Protein AF-A0A7D8AMK6-F1 (afdb_monomer_lite)

Structure (mmCIF, N/CA/C/O backbone):
data_AF-A0A7D8AMK6-F1
#
_entry.id   AF-A0A7D8AMK6-F1
#
loop_
_atom_site.group_PDB
_atom_site.id
_atom_site.type_symbol
_atom_site.label_atom_id
_atom_site.label_alt_id
_atom_site.label_comp_id
_atom_site.label_asym_id
_atom_site.label_entity_id
_atom_site.label_seq_id
_atom_site.pdbx_PDB_ins_code
_atom_site.Cartn_x
_atom_site.Cartn_y
_atom_site.Cartn_z
_atom_site.occupancy
_atom_site.B_iso_or_equiv
_atom_site.auth_seq_id
_atom_site.auth_comp_id
_atom_site.auth_asym_id
_atom_site.auth_atom_id
_atom_site.pdbx_PDB_model_num
ATOM 1 N N . MET A 1 1 ? 45.918 22.657 -27.596 1.00 51.50 1 MET A N 1
ATOM 2 C CA . MET A 1 1 ? 45.541 21.380 -26.935 1.00 51.50 1 MET A CA 1
ATOM 3 C C . MET A 1 1 ? 46.678 20.982 -25.99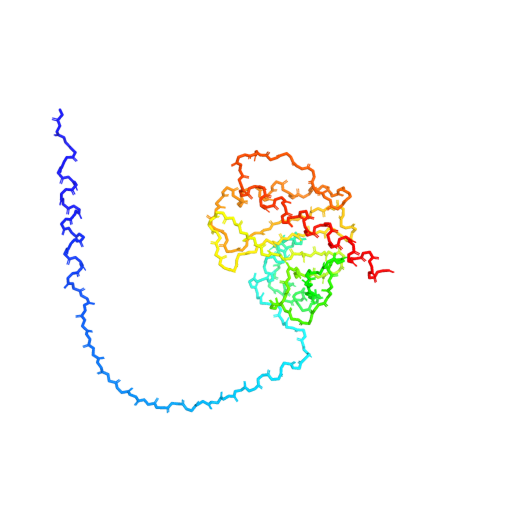9 1.00 51.50 1 MET A C 1
ATOM 5 O O . MET A 1 1 ? 47.789 21.366 -26.312 1.00 51.50 1 MET A O 1
ATOM 9 N N . TYR A 1 2 ? 46.402 20.269 -24.896 1.00 50.19 2 TYR A N 1
ATOM 10 C CA . TYR A 1 2 ? 47.280 19.939 -23.742 1.00 50.19 2 TYR A CA 1
ATOM 11 C C . TYR A 1 2 ? 47.119 20.825 -22.495 1.00 50.19 2 TYR A C 1
ATOM 13 O O . TYR A 1 2 ? 47.996 21.603 -22.142 1.00 50.19 2 TYR A O 1
ATOM 21 N N . ARG A 1 3 ? 46.002 20.660 -21.769 1.00 50.62 3 ARG A N 1
ATOM 22 C CA . ARG A 1 3 ? 45.905 21.106 -20.363 1.00 50.62 3 ARG A CA 1
ATOM 23 C C . ARG A 1 3 ? 45.041 20.216 -19.457 1.00 50.62 3 ARG A C 1
ATOM 25 O O . ARG A 1 3 ? 44.596 20.684 -18.424 1.00 50.62 3 ARG A O 1
ATOM 32 N N . ASN A 1 4 ? 44.828 18.943 -19.817 1.00 54.44 4 ASN A N 1
ATOM 33 C CA . ASN A 1 4 ? 43.954 18.026 -19.057 1.00 54.44 4 ASN A CA 1
ATOM 34 C C . ASN A 1 4 ? 44.604 16.683 -18.651 1.00 54.44 4 ASN A C 1
ATOM 36 O O . ASN A 1 4 ? 43.935 15.853 -18.046 1.00 54.44 4 ASN A O 1
ATOM 40 N N . TYR A 1 5 ? 45.894 16.454 -18.932 1.00 48.75 5 TYR A N 1
ATOM 41 C CA . TYR A 1 5 ? 46.562 15.187 -18.578 1.00 48.75 5 TYR A CA 1
ATOM 42 C C . TYR A 1 5 ? 47.320 15.216 -17.240 1.00 48.75 5 TYR A C 1
ATOM 44 O O . TYR A 1 5 ? 47.618 14.161 -16.691 1.00 48.75 5 TYR A O 1
ATOM 52 N N . PHE A 1 6 ? 47.588 16.397 -16.672 1.00 51.06 6 PHE A N 1
ATOM 53 C CA . PHE A 1 6 ? 48.384 16.509 -15.443 1.00 51.06 6 PHE A CA 1
ATOM 54 C C . PHE A 1 6 ? 47.603 16.085 -14.184 1.00 51.06 6 PHE A C 1
ATOM 56 O O . PHE A 1 6 ? 48.140 15.409 -13.312 1.00 51.06 6 PHE A O 1
ATOM 63 N N . PHE A 1 7 ? 46.301 16.387 -14.126 1.00 50.94 7 PHE A N 1
ATOM 64 C CA . PHE A 1 7 ? 45.459 16.065 -12.966 1.00 50.94 7 PHE A CA 1
ATOM 65 C C . PHE A 1 7 ? 45.044 14.589 -12.878 1.00 50.94 7 PHE A C 1
ATOM 67 O O . PHE A 1 7 ? 44.778 14.100 -11.783 1.00 50.94 7 PHE A O 1
ATOM 74 N N . LYS A 1 8 ? 45.031 13.851 -13.997 1.00 49.69 8 LYS A N 1
ATOM 75 C CA . LYS A 1 8 ? 44.653 12.427 -13.994 1.00 49.69 8 LYS A CA 1
ATOM 76 C C . LYS A 1 8 ? 45.723 11.520 -13.383 1.00 49.69 8 LYS A C 1
ATOM 78 O O . LYS A 1 8 ? 45.376 10.531 -12.748 1.00 49.69 8 LYS A O 1
ATOM 83 N N . ASN A 1 9 ? 47.001 11.875 -13.520 1.00 48.03 9 ASN A N 1
ATOM 84 C CA . ASN A 1 9 ? 48.094 11.039 -13.019 1.00 48.03 9 ASN A CA 1
ATOM 85 C C . ASN A 1 9 ? 48.371 11.248 -11.523 1.00 48.03 9 ASN A C 1
ATOM 87 O O . ASN A 1 9 ? 48.776 10.307 -10.851 1.00 48.03 9 ASN A O 1
ATOM 91 N N . ILE A 1 10 ? 48.096 12.436 -10.971 1.00 56.22 10 ILE A N 1
ATOM 92 C CA . ILE A 1 10 ? 48.304 12.711 -9.537 1.00 56.22 10 ILE A CA 1
ATOM 93 C C . ILE A 1 10 ? 47.252 12.000 -8.671 1.00 56.22 10 ILE A C 1
ATOM 95 O O . ILE A 1 10 ? 47.604 11.448 -7.631 1.00 56.22 10 ILE A O 1
ATOM 99 N N . LEU A 1 11 ? 45.994 11.940 -9.126 1.00 50.44 11 LEU A N 1
ATOM 100 C CA . LEU A 1 11 ? 44.894 11.318 -8.378 1.00 50.44 11 LEU A CA 1
ATOM 101 C C . LEU A 1 11 ? 45.008 9.783 -8.308 1.00 50.44 11 LEU A C 1
ATOM 103 O O . LEU A 1 11 ? 44.667 9.174 -7.297 1.00 50.44 11 LEU A O 1
ATOM 107 N N . LEU A 1 12 ? 45.537 9.151 -9.361 1.00 53.59 12 LEU A N 1
ATOM 108 C CA . LEU A 1 12 ? 45.746 7.698 -9.408 1.00 53.59 12 LEU A CA 1
ATOM 109 C C . LEU A 1 12 ? 46.888 7.234 -8.488 1.00 53.59 12 LEU A C 1
ATOM 111 O O . LEU A 1 12 ? 46.796 6.161 -7.895 1.00 53.59 12 LEU A O 1
ATOM 115 N N . VAL A 1 13 ? 47.926 8.056 -8.303 1.00 55.94 13 VAL A N 1
ATOM 116 C CA . VAL A 1 13 ? 49.056 7.742 -7.409 1.00 55.94 13 VAL A CA 1
ATOM 117 C C . VAL A 1 13 ? 48.664 7.863 -5.929 1.00 55.94 13 VAL A C 1
ATOM 119 O O . VAL A 1 13 ? 49.167 7.106 -5.101 1.00 55.94 13 VAL A O 1
ATOM 122 N N . THR A 1 14 ? 47.720 8.746 -5.577 1.00 56.28 14 THR A N 1
ATOM 123 C CA . THR A 1 14 ? 47.265 8.907 -4.180 1.00 56.28 14 THR A CA 1
ATOM 124 C C . THR A 1 14 ? 46.361 7.762 -3.714 1.00 56.28 14 THR A C 1
ATOM 126 O O . THR A 1 14 ? 46.426 7.371 -2.552 1.00 56.28 14 THR A O 1
ATOM 129 N N . ILE A 1 15 ? 45.567 7.175 -4.617 1.00 55.56 15 ILE A N 1
ATOM 130 C CA . ILE A 1 15 ? 44.689 6.034 -4.301 1.00 55.56 15 ILE A CA 1
ATOM 131 C C . ILE A 1 15 ? 45.500 4.741 -4.110 1.00 55.56 15 ILE A C 1
ATOM 133 O O . ILE A 1 15 ? 45.167 3.929 -3.250 1.00 55.56 15 ILE A O 1
ATOM 137 N N . PHE A 1 16 ? 46.607 4.572 -4.841 1.00 51.72 16 PHE A N 1
ATOM 138 C CA . PHE A 1 16 ? 47.464 3.388 -4.706 1.00 51.72 16 PHE A CA 1
ATOM 139 C C . PHE A 1 16 ? 48.276 3.379 -3.395 1.00 51.72 16 PHE A C 1
ATOM 141 O O . PHE A 1 16 ? 48.567 2.312 -2.861 1.00 51.72 16 PHE A O 1
ATOM 148 N N . LEU A 1 17 ? 48.595 4.554 -2.830 1.00 50.41 17 LEU A N 1
ATOM 149 C CA . LEU A 1 17 ? 49.335 4.660 -1.564 1.00 50.41 17 LEU A CA 1
ATOM 150 C C . LEU A 1 17 ? 48.471 4.375 -0.319 1.00 50.41 17 LEU A C 1
ATOM 152 O O . LEU A 1 17 ? 48.996 3.926 0.697 1.00 50.41 17 LEU A O 1
ATOM 156 N N . LEU A 1 18 ? 47.155 4.602 -0.393 1.00 49.78 18 LEU A N 1
ATOM 157 C CA . LEU A 1 18 ? 46.220 4.369 0.720 1.00 49.78 18 LEU A CA 1
ATOM 158 C C . LEU A 1 18 ? 45.833 2.890 0.899 1.00 49.78 18 LEU A C 1
ATOM 160 O O . LEU A 1 18 ? 45.347 2.518 1.961 1.00 49.78 18 LEU A O 1
ATOM 164 N N . MET A 1 19 ? 46.094 2.033 -0.094 1.00 49.25 19 MET A N 1
ATOM 165 C CA . MET A 1 19 ? 45.821 0.587 -0.022 1.00 49.25 19 MET A CA 1
ATOM 166 C C . MET A 1 19 ? 46.943 -0.231 0.646 1.00 49.25 19 MET A C 1
ATOM 168 O O . MET A 1 19 ? 46.790 -1.437 0.818 1.00 49.25 19 MET A O 1
ATOM 172 N N . LEU A 1 20 ? 48.061 0.395 1.042 1.00 49.34 20 LEU A N 1
ATOM 173 C CA . LEU A 1 20 ? 49.215 -0.289 1.652 1.00 49.34 20 LEU A CA 1
ATOM 174 C C . LEU A 1 20 ? 49.357 -0.075 3.170 1.00 49.34 20 LEU A C 1
ATOM 176 O O . LEU A 1 20 ? 50.266 -0.634 3.779 1.00 49.34 20 LEU A O 1
ATOM 180 N N . LEU A 1 21 ? 48.468 0.693 3.804 1.00 51.41 21 LEU A N 1
ATOM 181 C CA . LEU A 1 21 ? 48.516 0.980 5.242 1.00 51.41 21 LEU A CA 1
ATOM 182 C C . LEU A 1 21 ? 47.178 0.626 5.893 1.00 51.41 21 LEU A C 1
ATOM 184 O O . LEU A 1 21 ? 46.296 1.472 6.012 1.00 51.41 21 LEU A O 1
ATOM 188 N N . GLY A 1 22 ? 47.020 -0.630 6.315 1.00 43.81 22 GLY A N 1
ATOM 189 C CA . GLY A 1 22 ? 45.850 -1.002 7.115 1.00 43.81 22 GLY A CA 1
ATOM 190 C C . GLY A 1 22 ? 45.562 -2.488 7.303 1.00 43.81 22 GLY A C 1
ATOM 191 O O . GLY A 1 22 ? 44.418 -2.833 7.565 1.00 43.81 22 GLY A O 1
ATOM 192 N N . CYS A 1 23 ? 46.546 -3.378 7.167 1.00 41.81 23 CYS A N 1
ATOM 193 C CA . CYS A 1 23 ? 46.448 -4.735 7.703 1.00 41.81 23 CYS A CA 1
ATOM 194 C C . CYS A 1 23 ? 47.426 -4.847 8.870 1.00 41.81 23 CYS A C 1
ATOM 196 O O . CYS A 1 23 ? 48.618 -5.045 8.658 1.00 41.81 23 CYS A O 1
ATOM 198 N N . GLU A 1 24 ? 46.926 -4.724 10.098 1.00 38.62 24 GLU A N 1
ATOM 199 C CA . GLU A 1 24 ? 47.654 -5.178 11.280 1.00 38.62 24 GLU A CA 1
ATOM 200 C C . GLU A 1 24 ? 46.715 -6.034 12.135 1.00 38.62 24 GLU A C 1
ATOM 202 O O . GLU A 1 24 ? 45.774 -5.565 12.772 1.00 38.62 24 GLU A O 1
ATOM 207 N N . SER A 1 25 ? 46.952 -7.341 12.070 1.00 42.62 25 SER A N 1
ATOM 208 C CA . SER A 1 25 ? 46.303 -8.378 12.858 1.00 42.62 25 SER A CA 1
ATOM 209 C C . SER A 1 25 ? 46.801 -8.356 14.303 1.00 42.62 25 SER A C 1
ATOM 211 O O . SER A 1 25 ? 48.014 -8.405 14.519 1.00 42.62 25 SER A O 1
ATOM 213 N N . LYS A 1 26 ? 45.900 -8.448 15.288 1.00 36.09 26 LYS A N 1
ATOM 214 C CA . LYS A 1 26 ? 46.224 -9.015 16.607 1.00 36.09 26 LYS A CA 1
ATOM 215 C C . LYS A 1 26 ? 45.105 -9.926 17.109 1.00 36.09 26 LYS A C 1
ATOM 217 O O . LYS A 1 26 ? 44.020 -9.474 17.453 1.00 36.09 26 LYS A O 1
ATOM 222 N N . ASN A 1 27 ? 45.437 -11.215 17.180 1.00 38.53 27 ASN A N 1
ATOM 223 C CA . ASN A 1 27 ? 44.765 -12.227 17.990 1.00 38.53 27 ASN A CA 1
ATOM 224 C C . ASN A 1 27 ? 44.722 -11.802 19.464 1.00 38.53 27 ASN A C 1
ATOM 226 O O . ASN A 1 27 ? 45.762 -11.400 19.995 1.00 38.53 27 ASN A O 1
ATOM 230 N N . LYS A 1 28 ? 43.590 -12.037 20.144 1.00 31.73 28 LYS A N 1
ATOM 231 C CA . LYS A 1 28 ? 43.558 -12.816 21.396 1.00 31.73 28 LYS A CA 1
ATOM 232 C C . LYS A 1 28 ? 42.142 -13.070 21.935 1.00 31.73 28 LYS A C 1
ATOM 234 O O . LYS A 1 28 ? 41.341 -12.154 22.045 1.00 31.73 28 LYS A O 1
ATOM 239 N N . SER A 1 29 ? 42.016 -14.305 22.419 1.00 33.41 29 SER A N 1
ATOM 240 C CA . SER A 1 29 ? 41.178 -14.823 23.506 1.00 33.41 29 SER A CA 1
ATOM 241 C C . SER A 1 29 ? 39.713 -15.137 23.220 1.00 33.41 29 SER A C 1
ATOM 243 O O . SER A 1 29 ? 38.853 -14.265 23.182 1.00 33.41 29 SER A O 1
ATOM 245 N N . GLU A 1 30 ? 39.467 -16.445 23.142 1.00 40.25 30 GLU A N 1
ATOM 246 C CA . GLU A 1 30 ? 38.219 -17.093 23.522 1.00 40.25 30 GLU A CA 1
ATOM 247 C C . GLU A 1 30 ? 37.854 -16.725 24.966 1.00 40.25 30 GLU A C 1
ATOM 249 O O . GLU A 1 30 ? 38.686 -16.807 25.872 1.00 40.25 30 GLU A O 1
ATOM 254 N N . GLU A 1 31 ? 36.594 -16.360 25.171 1.00 29.94 31 GLU A N 1
ATOM 255 C CA . GLU A 1 31 ? 35.883 -16.600 26.419 1.00 29.94 31 GLU A CA 1
ATOM 256 C C . GLU A 1 31 ? 34.460 -17.015 26.036 1.00 29.94 31 GLU A C 1
ATOM 258 O O . GLU A 1 31 ? 33.688 -16.259 25.444 1.00 29.94 31 GLU A O 1
ATOM 263 N N . SER A 1 32 ? 34.169 -18.285 26.296 1.00 37.03 32 SER A N 1
ATOM 264 C CA . SER A 1 32 ? 32.878 -18.928 26.116 1.00 37.03 32 SER A CA 1
ATOM 265 C C . SER A 1 32 ? 31.795 -18.195 26.905 1.00 37.03 32 SER A C 1
ATOM 267 O O . SER A 1 32 ? 31.866 -18.133 28.133 1.00 37.03 32 SER A O 1
ATOM 269 N N . LYS A 1 33 ? 30.760 -17.706 26.218 1.00 34.56 33 LYS A N 1
ATOM 270 C CA . LYS A 1 33 ? 29.473 -17.395 26.845 1.00 34.56 33 LYS A CA 1
ATOM 271 C C . LYS A 1 33 ? 28.434 -18.389 26.362 1.00 34.56 33 LYS A C 1
ATOM 273 O O . LYS A 1 33 ? 28.279 -18.611 25.164 1.00 34.56 33 LYS A O 1
ATOM 278 N N . GLU A 1 34 ? 27.804 -19.012 27.346 1.00 31.11 34 GLU A N 1
ATOM 279 C CA . GLU A 1 34 ? 26.786 -20.043 27.235 1.00 31.11 34 GLU A CA 1
ATOM 280 C C . GLU A 1 34 ? 25.696 -19.679 26.226 1.00 31.11 34 GLU A C 1
ATOM 282 O O . GLU A 1 34 ? 25.138 -18.580 26.228 1.00 31.11 34 GLU A O 1
ATOM 287 N N . HIS A 1 35 ? 25.365 -20.666 25.397 1.00 33.31 35 HIS A N 1
ATOM 288 C CA . HIS A 1 35 ? 24.113 -20.733 24.666 1.00 33.31 35 HIS A CA 1
ATOM 289 C C . HIS A 1 35 ? 22.956 -20.823 25.668 1.00 33.31 35 HIS A C 1
ATOM 291 O O . HIS A 1 35 ? 22.579 -21.915 26.084 1.00 33.31 35 HIS A O 1
ATOM 297 N N . ASN A 1 36 ? 22.346 -19.690 26.007 1.00 31.28 36 ASN A N 1
ATOM 298 C CA . ASN A 1 36 ? 20.950 -19.706 26.425 1.00 31.28 36 ASN A CA 1
ATOM 299 C C . ASN A 1 36 ? 20.089 -19.722 25.162 1.00 31.28 36 ASN A C 1
ATOM 301 O O . ASN A 1 36 ? 19.833 -18.691 24.541 1.00 31.28 36 ASN A O 1
ATOM 305 N N . GLN A 1 37 ? 19.674 -20.933 24.783 1.00 32.91 37 GLN A N 1
ATOM 306 C CA . GLN A 1 37 ? 18.475 -21.154 23.987 1.00 32.91 37 GLN A CA 1
ATOM 307 C C . GLN A 1 37 ? 17.303 -20.535 24.751 1.00 32.91 37 GLN A C 1
ATOM 309 O O . GLN A 1 37 ? 16.775 -21.123 25.690 1.00 32.91 37 GLN A O 1
ATOM 314 N N . HIS A 1 38 ? 16.922 -19.319 24.375 1.00 31.34 38 HIS A N 1
ATOM 315 C CA . HIS A 1 38 ? 15.582 -18.841 24.659 1.00 31.34 38 HIS A CA 1
ATOM 316 C C . HIS A 1 38 ? 14.673 -19.422 23.581 1.00 31.34 38 HIS A C 1
ATOM 318 O O . HIS A 1 38 ? 14.617 -18.920 22.459 1.00 31.34 38 HIS A O 1
ATOM 324 N N . ASP A 1 39 ? 13.989 -20.507 23.941 1.00 31.61 39 ASP A N 1
ATOM 325 C CA . ASP A 1 39 ? 12.736 -20.903 23.314 1.00 31.61 39 ASP A CA 1
ATOM 326 C C . ASP A 1 39 ? 11.777 -19.709 23.402 1.00 31.61 39 ASP A C 1
ATOM 328 O O . ASP A 1 39 ? 11.116 -19.480 24.419 1.00 31.61 39 ASP A O 1
ATOM 332 N N . HIS A 1 40 ? 11.700 -18.918 22.335 1.00 33.78 40 HIS A N 1
ATOM 333 C CA . HIS A 1 40 ? 10.554 -18.052 22.119 1.00 33.78 40 HIS A CA 1
ATOM 334 C C . HIS A 1 40 ? 9.424 -18.922 21.579 1.00 33.78 40 HIS A C 1
ATOM 336 O O . HIS A 1 40 ? 9.162 -19.010 20.386 1.00 33.78 40 HIS A O 1
ATOM 342 N N . SER A 1 41 ? 8.749 -19.583 22.517 1.00 40.41 41 SER A N 1
ATOM 343 C CA . SER A 1 41 ? 7.325 -19.861 22.400 1.00 40.41 41 SER A CA 1
ATOM 344 C C . SER A 1 41 ? 6.623 -18.515 22.174 1.00 40.41 41 SER A C 1
ATOM 346 O O . SER A 1 41 ? 6.317 -17.809 23.137 1.00 40.41 41 SER A O 1
ATOM 348 N N . GLU A 1 42 ? 6.413 -18.130 20.914 1.00 35.97 42 GLU A N 1
ATOM 349 C CA . GLU A 1 42 ? 5.565 -16.996 20.542 1.00 35.97 42 GLU A CA 1
ATOM 350 C C . GLU A 1 42 ? 4.113 -17.322 20.893 1.00 35.97 42 GLU A C 1
ATOM 352 O O . GLU A 1 42 ? 3.324 -17.835 20.103 1.00 35.97 42 GLU A O 1
ATOM 357 N N . SER A 1 43 ? 3.762 -17.042 22.145 1.00 35.50 43 SER A N 1
ATOM 358 C CA . SER A 1 43 ? 2.379 -16.964 22.574 1.00 35.50 43 SER A CA 1
ATOM 359 C C . SER A 1 43 ? 1.792 -15.635 22.100 1.00 35.50 43 SER A C 1
ATOM 361 O O . SER A 1 43 ? 2.205 -14.581 22.582 1.00 35.50 43 SER A O 1
ATOM 363 N N . LEU A 1 44 ? 0.833 -15.717 21.175 1.00 44.88 44 LEU A N 1
ATOM 364 C CA . LEU A 1 44 ? -0.262 -14.774 20.906 1.00 44.88 44 LEU A CA 1
ATOM 365 C C . LEU A 1 44 ? -0.151 -13.412 21.620 1.00 44.88 44 LEU A C 1
ATOM 367 O O . LEU A 1 44 ? -0.754 -13.192 22.671 1.00 44.88 44 LEU A O 1
ATOM 371 N N . SER A 1 45 ? 0.578 -12.470 21.024 1.00 33.53 45 SER A N 1
ATOM 372 C CA . SER A 1 45 ? 0.415 -11.052 21.342 1.00 33.53 45 SER A CA 1
ATOM 373 C C . SER A 1 45 ? 0.638 -10.220 20.088 1.00 33.53 45 SER A C 1
ATOM 375 O O . SER A 1 45 ? 1.632 -10.408 19.391 1.00 33.53 45 SER A O 1
ATOM 377 N N . SER A 1 46 ? -0.294 -9.310 19.812 1.00 44.97 46 SER A N 1
ATOM 378 C CA . SER A 1 46 ? -0.170 -8.231 18.835 1.00 44.97 46 SER A CA 1
ATOM 379 C C . SER A 1 46 ? 1.199 -7.556 18.969 1.00 44.97 46 SER A C 1
ATOM 381 O O . SER A 1 46 ? 1.411 -6.775 19.902 1.00 44.97 46 SER A O 1
ATOM 383 N N . GLY A 1 47 ? 2.139 -7.876 18.079 1.00 54.66 47 GLY A N 1
ATOM 384 C CA . GLY A 1 47 ? 3.449 -7.238 18.069 1.00 54.66 47 GLY A CA 1
ATOM 385 C C . GLY A 1 47 ? 3.268 -5.730 17.921 1.00 54.66 47 GLY A C 1
ATOM 386 O O . GLY A 1 47 ? 2.567 -5.269 17.021 1.00 54.66 47 GLY A O 1
ATOM 387 N N . SER A 1 48 ? 3.851 -4.952 18.832 1.00 77.69 48 SER A N 1
ATOM 388 C CA . SER A 1 48 ? 3.841 -3.495 18.720 1.00 77.69 48 SER A CA 1
ATOM 389 C C . SER A 1 48 ? 4.539 -3.086 17.425 1.00 77.69 48 SER A C 1
ATOM 391 O O . SER A 1 48 ? 5.674 -3.501 17.191 1.00 77.69 48 SER A O 1
ATOM 393 N N . ILE A 1 49 ? 3.881 -2.267 16.605 1.00 90.88 49 ILE A N 1
ATOM 394 C CA . ILE A 1 49 ? 4.475 -1.698 15.390 1.00 90.88 49 ILE A CA 1
ATOM 395 C C . ILE A 1 49 ? 5.663 -0.825 15.804 1.00 90.88 49 ILE A C 1
ATOM 397 O O . ILE A 1 49 ? 5.516 0.036 16.672 1.00 90.88 49 ILE A O 1
ATOM 401 N N . ASP A 1 50 ? 6.831 -1.039 15.200 1.00 92.62 50 ASP A N 1
ATOM 402 C CA . ASP A 1 50 ? 8.000 -0.204 15.463 1.00 92.62 50 ASP A CA 1
ATOM 403 C C . ASP A 1 50 ? 7.797 1.230 14.937 1.00 92.62 50 ASP A C 1
ATOM 405 O O . ASP A 1 50 ? 7.055 1.466 13.980 1.00 92.62 50 ASP A O 1
ATOM 409 N N . ASP A 1 51 ? 8.477 2.204 15.547 1.00 92.94 51 ASP A N 1
ATOM 410 C CA . ASP A 1 51 ? 8.293 3.633 15.246 1.00 92.94 51 ASP A CA 1
ATOM 411 C C . ASP A 1 51 ? 8.551 3.994 13.773 1.00 92.94 51 ASP A C 1
ATOM 413 O O . ASP A 1 51 ? 7.947 4.938 13.244 1.00 92.94 51 ASP A O 1
ATOM 417 N N . HIS A 1 52 ? 9.451 3.263 13.108 1.00 94.44 52 HIS A N 1
ATOM 418 C CA . HIS A 1 52 ? 9.812 3.505 11.715 1.00 94.44 52 HIS A CA 1
ATOM 419 C C . HIS A 1 52 ? 8.720 2.994 10.773 1.00 94.44 52 HIS A C 1
ATOM 421 O O . HIS A 1 52 ? 8.250 3.754 9.923 1.00 94.44 52 HIS A O 1
ATOM 427 N N . THR A 1 53 ? 8.238 1.765 10.970 1.00 96.75 53 THR A N 1
ATOM 428 C CA . THR A 1 53 ? 7.070 1.231 10.252 1.00 96.75 53 THR A CA 1
ATOM 429 C C . THR A 1 53 ? 5.831 2.084 10.506 1.00 96.75 53 THR A C 1
ATOM 431 O O . THR A 1 53 ? 5.123 2.433 9.561 1.00 96.75 53 THR A O 1
ATOM 434 N N . LEU A 1 54 ? 5.597 2.499 11.753 1.00 97.06 54 LEU A N 1
ATOM 435 C CA . LEU A 1 54 ? 4.489 3.383 12.104 1.00 97.06 54 LEU A CA 1
ATOM 436 C C . LEU A 1 54 ? 4.561 4.711 11.337 1.00 97.06 54 LEU A C 1
ATOM 438 O O . LEU A 1 54 ? 3.534 5.222 10.903 1.00 97.06 54 LEU A O 1
ATOM 442 N N . GLY A 1 55 ? 5.762 5.248 11.102 1.00 97.50 55 GLY A N 1
ATOM 443 C CA . GLY A 1 55 ? 5.949 6.428 10.257 1.00 97.50 55 GLY A CA 1
ATOM 444 C C . GLY A 1 55 ? 5.435 6.243 8.828 1.00 97.50 55 GLY A C 1
ATOM 445 O O . GLY A 1 55 ? 4.732 7.118 8.324 1.00 97.50 55 GLY A O 1
ATOM 446 N N . HIS A 1 56 ? 5.729 5.103 8.198 1.00 98.19 56 HIS A N 1
ATOM 447 C CA . HIS A 1 56 ? 5.220 4.780 6.857 1.00 98.19 56 HIS A CA 1
ATOM 448 C C . HIS A 1 56 ? 3.709 4.563 6.850 1.00 98.19 56 HIS A C 1
ATOM 450 O O . HIS A 1 56 ? 3.026 5.038 5.942 1.00 98.19 56 HIS A O 1
ATOM 456 N N . VAL A 1 57 ? 3.175 3.895 7.876 1.00 98.31 57 VAL A N 1
ATOM 457 C CA . VAL A 1 57 ? 1.730 3.677 8.021 1.00 98.31 57 VAL A CA 1
ATOM 458 C C . VAL A 1 57 ? 0.999 5.013 8.139 1.00 98.31 57 VAL A C 1
ATOM 460 O O . VAL A 1 57 ? 0.101 5.285 7.350 1.00 98.31 57 VAL A O 1
ATOM 463 N N . LEU A 1 58 ? 1.429 5.893 9.043 1.00 97.94 58 LEU A N 1
ATOM 464 C CA . LEU A 1 58 ? 0.800 7.203 9.227 1.00 97.94 58 LEU A CA 1
ATOM 465 C C . LEU A 1 58 ? 0.928 8.092 7.990 1.00 97.94 58 LEU A C 1
ATOM 467 O O . LEU A 1 58 ? -0.021 8.793 7.646 1.00 97.94 58 LEU A O 1
ATOM 471 N N . HIS A 1 59 ? 2.058 8.033 7.280 1.00 97.81 59 HIS A N 1
ATOM 472 C CA . HIS A 1 59 ? 2.200 8.744 6.013 1.00 97.81 59 HIS A CA 1
ATOM 473 C C . HIS A 1 59 ? 1.165 8.279 4.988 1.00 97.81 59 HIS A C 1
ATOM 475 O O . HIS A 1 59 ? 0.473 9.107 4.403 1.00 97.81 59 HIS A O 1
ATOM 481 N N . ALA A 1 60 ? 1.016 6.964 4.807 1.00 98.25 60 ALA A N 1
ATOM 482 C CA . ALA A 1 60 ? 0.031 6.392 3.894 1.00 98.25 60 ALA A CA 1
ATOM 483 C C . ALA A 1 60 ? -1.417 6.731 4.309 1.00 98.25 60 ALA A C 1
ATOM 485 O O . ALA A 1 60 ? -2.261 6.962 3.447 1.00 98.25 60 ALA A O 1
ATOM 486 N N . MET A 1 61 ? -1.699 6.845 5.613 1.00 97.62 61 MET A N 1
ATOM 487 C CA . MET A 1 61 ? -2.996 7.307 6.139 1.00 97.62 61 MET A CA 1
ATOM 488 C C . MET A 1 61 ? -3.255 8.809 5.929 1.00 97.62 61 MET A C 1
ATOM 490 O O . MET A 1 61 ? -4.350 9.280 6.224 1.00 97.62 61 MET A O 1
ATOM 494 N N . GLY A 1 62 ? -2.275 9.583 5.450 1.00 95.69 62 GLY A N 1
ATOM 495 C CA . GLY A 1 62 ? -2.384 11.041 5.359 1.00 95.69 62 GLY A CA 1
ATOM 496 C C . GLY A 1 62 ? -2.229 11.760 6.706 1.00 95.69 62 GLY A C 1
ATOM 497 O O . GLY A 1 62 ? -2.625 12.912 6.832 1.00 95.69 62 GLY A O 1
ATOM 498 N N . MET A 1 63 ? -1.631 11.101 7.702 1.00 95.19 63 MET A N 1
ATOM 499 C CA . MET A 1 63 ? -1.442 11.583 9.078 1.00 95.19 63 MET A CA 1
ATOM 500 C C . MET A 1 63 ? 0.044 11.842 9.397 1.00 95.19 63 MET A C 1
ATOM 502 O O . MET A 1 63 ? 0.514 11.586 10.504 1.00 95.19 63 MET A O 1
ATOM 506 N N . SER A 1 64 ? 0.817 12.321 8.414 1.00 91.50 64 SER A N 1
ATOM 507 C CA . SER A 1 64 ? 2.273 12.532 8.561 1.00 91.50 64 SER A CA 1
ATOM 508 C C . SER A 1 64 ? 2.644 13.544 9.650 1.00 91.50 64 SER A C 1
ATOM 510 O O . SER A 1 64 ? 3.727 13.442 10.224 1.00 91.50 64 SER A O 1
ATOM 512 N N . ASP A 1 65 ? 1.750 14.493 9.933 1.00 92.12 65 ASP A N 1
ATOM 513 C CA . ASP A 1 65 ? 1.988 15.611 10.851 1.00 92.12 65 ASP A CA 1
ATOM 514 C C . ASP A 1 65 ? 1.629 15.290 12.313 1.00 92.12 65 ASP A C 1
ATOM 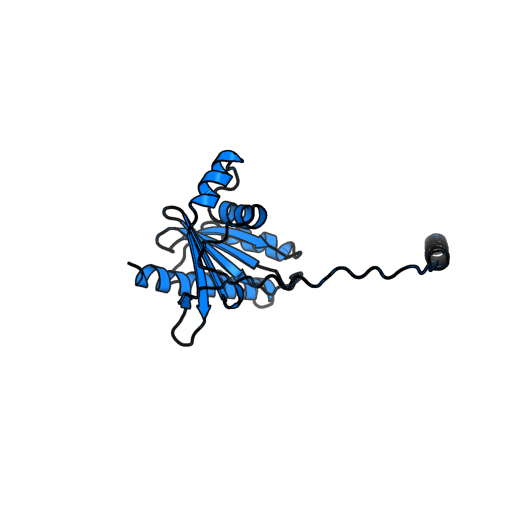516 O O . ASP A 1 65 ? 1.744 16.161 13.175 1.00 92.12 65 ASP A O 1
ATOM 520 N N . ALA A 1 66 ? 1.213 14.049 12.602 1.00 91.56 66 ALA A N 1
ATOM 521 C CA . ALA A 1 66 ? 0.890 13.613 13.956 1.00 91.56 66 ALA A CA 1
ATOM 522 C C . ALA A 1 66 ? 2.097 13.773 14.893 1.00 91.56 66 ALA A C 1
ATOM 524 O O . ALA A 1 66 ? 3.215 13.330 14.588 1.00 91.56 66 ALA A O 1
ATOM 525 N N . ASP A 1 67 ? 1.872 14.379 16.058 1.00 94.25 67 ASP A N 1
ATOM 526 C CA . ASP A 1 67 ? 2.926 14.580 17.048 1.00 94.25 67 ASP A CA 1
ATOM 527 C C . ASP A 1 67 ? 3.309 13.272 17.765 1.00 94.25 67 ASP A C 1
ATOM 529 O O . ASP A 1 67 ? 2.696 12.220 17.592 1.00 94.25 67 ASP A O 1
ATOM 533 N N . LYS A 1 68 ? 4.362 13.300 18.589 1.00 92.31 68 LYS A N 1
ATOM 534 C CA . LYS A 1 68 ? 4.867 12.089 19.258 1.00 92.31 68 LYS A CA 1
ATOM 535 C C . LYS A 1 68 ? 3.818 11.403 20.146 1.00 92.31 68 LYS A C 1
ATOM 537 O O . LYS A 1 68 ? 3.812 10.173 20.232 1.00 92.31 68 LYS A O 1
ATOM 542 N N . GLU A 1 69 ? 2.979 12.170 20.838 1.00 93.62 69 GLU A N 1
ATOM 543 C CA . GLU A 1 69 ? 1.963 11.617 21.732 1.00 93.62 69 GLU A CA 1
ATOM 544 C C . GLU A 1 69 ? 0.826 10.989 20.922 1.00 93.62 69 GLU A C 1
ATOM 546 O O . GLU A 1 69 ? 0.425 9.854 21.194 1.00 93.62 69 GLU A O 1
ATOM 551 N N . GLU A 1 70 ? 0.358 11.695 19.895 1.00 93.81 70 GLU A N 1
ATOM 552 C CA . GLU A 1 70 ? -0.660 11.219 18.965 1.00 93.81 70 GLU A CA 1
ATOM 553 C C . GLU A 1 70 ? -0.201 9.951 18.235 1.00 93.81 70 GLU A C 1
ATOM 555 O O . GLU A 1 70 ? -0.899 8.936 18.268 1.00 93.81 70 GLU A O 1
ATOM 560 N N . ARG A 1 71 ? 1.025 9.947 17.694 1.00 94.00 71 ARG A N 1
ATOM 561 C CA . ARG A 1 71 ? 1.645 8.769 17.065 1.00 94.00 71 ARG A CA 1
ATOM 562 C C . ARG A 1 71 ? 1.624 7.562 17.996 1.00 94.00 71 ARG A C 1
ATOM 564 O O . ARG A 1 71 ? 1.242 6.475 17.576 1.00 94.00 71 ARG A O 1
ATOM 571 N N . SER A 1 72 ? 1.991 7.739 19.268 1.00 92.00 72 SER A N 1
ATOM 572 C CA . SER A 1 72 ? 1.999 6.642 20.245 1.00 92.00 72 SER A CA 1
ATOM 573 C C . SER A 1 72 ? 0.596 6.098 20.536 1.00 92.00 72 SER A C 1
ATOM 575 O O . SER A 1 72 ? 0.431 4.885 20.683 1.00 92.00 72 SER A O 1
ATOM 577 N N . LYS A 1 73 ? -0.421 6.967 20.609 1.00 93.75 73 LYS A N 1
ATOM 578 C CA . LYS A 1 73 ? -1.821 6.553 20.795 1.00 93.75 73 LYS A CA 1
ATOM 579 C C . LYS A 1 73 ? -2.338 5.784 19.582 1.00 93.75 73 LYS A C 1
ATOM 581 O O . LYS A 1 73 ? -2.866 4.689 19.760 1.00 93.75 73 LYS A O 1
ATOM 586 N N . ILE A 1 74 ? -2.124 6.311 18.375 1.00 94.75 74 ILE A N 1
ATOM 587 C CA . ILE A 1 74 ? -2.541 5.660 17.126 1.00 94.75 74 ILE A CA 1
ATOM 588 C C . ILE A 1 74 ? -1.831 4.311 16.973 1.00 94.75 74 ILE A C 1
ATOM 590 O O . ILE A 1 74 ? -2.481 3.297 16.741 1.00 94.75 74 ILE A O 1
ATOM 594 N N . GLY A 1 75 ? -0.514 4.266 17.199 1.00 94.69 75 GLY A N 1
ATOM 595 C CA . GLY A 1 75 ? 0.295 3.047 17.103 1.00 94.69 75 GLY A CA 1
ATOM 596 C C . GLY A 1 75 ? -0.228 1.885 17.950 1.00 94.69 75 GLY A C 1
ATOM 597 O O . GLY A 1 75 ? -0.220 0.745 17.500 1.00 94.69 75 GLY A O 1
ATOM 598 N N . LYS A 1 76 ? -0.741 2.173 19.154 1.00 94.38 76 LYS A N 1
ATOM 599 C CA . LYS A 1 76 ? -1.344 1.166 20.048 1.00 94.38 76 LYS A CA 1
ATOM 600 C C . LYS A 1 76 ? -2.743 0.723 19.623 1.00 94.38 76 LYS A C 1
ATOM 602 O O . LYS A 1 76 ? -3.201 -0.324 20.067 1.00 94.38 76 LYS A O 1
ATOM 607 N N . ALA A 1 77 ? -3.435 1.542 18.841 1.00 95.25 77 ALA A N 1
ATOM 608 C CA . ALA A 1 77 ? -4.808 1.305 18.421 1.00 95.25 77 ALA A CA 1
ATOM 609 C C . ALA A 1 77 ? -4.912 0.691 17.015 1.00 95.25 77 ALA A C 1
ATOM 611 O O . ALA A 1 77 ? -5.971 0.166 16.666 1.00 95.25 77 ALA A O 1
ATOM 612 N N . ILE A 1 78 ? -3.840 0.734 16.215 1.00 95.75 78 ILE A N 1
ATOM 613 C CA . ILE A 1 78 ? -3.782 0.062 14.915 1.00 95.75 78 ILE A CA 1
ATOM 614 C C . ILE A 1 78 ? -3.927 -1.452 15.108 1.00 95.75 78 ILE A C 1
ATOM 616 O O . ILE A 1 78 ? -3.165 -2.087 15.837 1.00 95.75 78 ILE A O 1
ATOM 620 N N . LYS A 1 79 ? -4.874 -2.042 14.378 1.00 94.19 79 LYS A N 1
ATOM 621 C CA . LYS A 1 79 ? -4.977 -3.489 14.186 1.00 94.19 79 LYS A CA 1
ATOM 622 C C . LYS A 1 79 ? -4.064 -3.909 13.041 1.00 94.19 79 LYS A C 1
ATOM 624 O O . LYS A 1 79 ? -4.096 -3.286 11.981 1.00 94.19 79 LYS A O 1
ATOM 629 N N . VAL A 1 80 ? -3.286 -4.967 13.244 1.00 94.12 80 VAL A N 1
ATOM 630 C CA . VAL A 1 80 ? -2.391 -5.535 12.228 1.00 94.12 80 VAL A CA 1
ATOM 631 C C . VAL A 1 80 ? -2.910 -6.910 11.841 1.00 94.12 80 VAL A C 1
ATOM 633 O O . VAL A 1 80 ? -3.171 -7.730 12.715 1.00 94.12 80 VAL A O 1
ATOM 636 N N . MET A 1 81 ? -3.065 -7.139 10.542 1.00 93.38 81 MET A N 1
ATOM 637 C CA . MET A 1 81 ? -3.506 -8.406 9.962 1.00 93.38 81 MET A CA 1
ATOM 638 C C . MET A 1 81 ? -2.503 -8.824 8.889 1.00 93.38 81 MET A C 1
ATOM 640 O O . MET A 1 81 ? -2.045 -7.990 8.103 1.00 93.38 81 MET A O 1
ATOM 644 N N . HIS A 1 82 ? -2.166 -10.106 8.833 1.00 94.50 82 HIS A N 1
ATOM 645 C CA . HIS A 1 82 ? -1.215 -10.650 7.870 1.00 94.50 82 HIS A CA 1
ATOM 646 C C . HIS A 1 82 ? -1.932 -11.610 6.934 1.00 94.50 82 HIS A C 1
ATOM 648 O O . HIS A 1 82 ? -2.716 -12.433 7.383 1.00 94.50 82 HIS A O 1
ATOM 654 N N . PHE A 1 83 ? -1.665 -11.519 5.635 1.00 93.81 83 PHE A N 1
ATOM 655 C CA . PHE A 1 83 ? -2.329 -12.341 4.634 1.00 93.81 83 PHE A CA 1
ATOM 656 C C . PHE A 1 83 ? -1.321 -13.018 3.716 1.00 93.81 83 PHE A C 1
ATOM 658 O O . PHE A 1 83 ? -0.464 -12.362 3.110 1.00 93.81 83 PHE A O 1
ATOM 665 N N . ALA A 1 84 ? -1.475 -14.328 3.561 1.00 93.62 84 ALA A N 1
ATOM 666 C CA . ALA A 1 84 ? -0.797 -15.108 2.538 1.00 93.62 84 ALA A CA 1
ATOM 667 C C . ALA A 1 84 ? -1.694 -15.258 1.300 1.00 93.62 84 ALA A C 1
ATOM 669 O O . ALA A 1 84 ? -2.923 -15.182 1.379 1.00 93.62 84 ALA A O 1
ATOM 670 N N . VAL A 1 85 ? -1.061 -15.445 0.142 1.00 89.00 85 VAL A N 1
ATOM 671 C CA . VAL A 1 85 ? -1.752 -15.664 -1.135 1.00 89.00 85 VAL A CA 1
ATOM 672 C C . VAL A 1 85 ? -1.930 -17.161 -1.351 1.00 89.00 85 VAL A C 1
ATOM 674 O O . VAL A 1 85 ? -0.951 -17.904 -1.350 1.00 89.00 85 VAL A O 1
ATOM 677 N N . TYR A 1 86 ? -3.171 -17.566 -1.588 1.00 84.94 86 TYR A N 1
ATOM 678 C CA . TYR A 1 86 ? -3.579 -18.901 -2.012 1.00 84.94 86 TYR A CA 1
ATOM 679 C C . TYR A 1 86 ? -4.338 -18.806 -3.342 1.00 84.94 86 TYR A C 1
ATOM 681 O O . TYR A 1 86 ? -4.709 -17.713 -3.775 1.00 84.94 86 TYR A O 1
ATOM 689 N N . ASP A 1 87 ? -4.603 -19.944 -3.983 1.00 79.38 87 ASP A N 1
ATOM 690 C CA . ASP A 1 87 ? -5.251 -19.995 -5.302 1.00 79.38 87 ASP A CA 1
ATOM 691 C C . ASP A 1 87 ? -6.625 -19.298 -5.335 1.00 79.38 87 ASP A C 1
ATOM 693 O O . ASP A 1 87 ? -7.017 -18.748 -6.364 1.00 79.38 87 ASP A O 1
ATOM 697 N N . GLU A 1 88 ? -7.351 -19.268 -4.210 1.00 74.94 88 GLU A N 1
ATOM 698 C CA . GLU A 1 88 ? -8.649 -18.586 -4.114 1.00 74.94 88 GLU A CA 1
ATOM 699 C C . GLU A 1 88 ? -8.584 -17.126 -3.62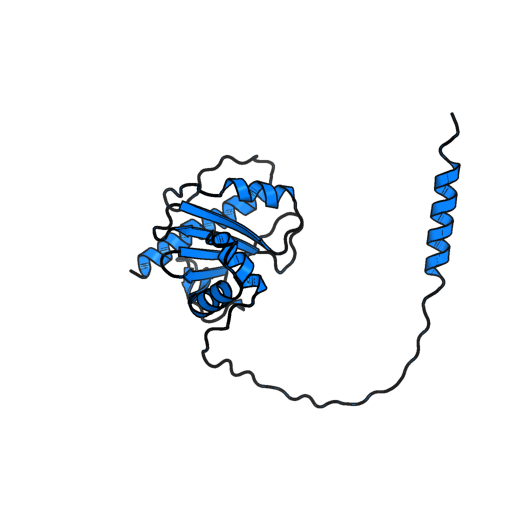1 1.00 74.94 88 GLU A C 1
ATOM 701 O O . GLU A 1 88 ? -9.620 -16.461 -3.553 1.00 74.94 88 GLU A O 1
ATOM 706 N N . GLY A 1 89 ? -7.394 -16.603 -3.301 1.00 80.50 89 GLY A N 1
ATOM 707 C CA . GLY A 1 89 ? -7.194 -15.226 -2.842 1.00 80.50 89 GLY A CA 1
ATOM 708 C C . GLY A 1 89 ? -6.354 -15.109 -1.570 1.00 80.50 89 GLY A C 1
ATOM 709 O O . GLY A 1 89 ? -5.490 -15.937 -1.287 1.00 80.50 89 GLY A O 1
ATOM 710 N N . LEU A 1 90 ? -6.586 -14.038 -0.808 1.00 88.44 90 LEU A N 1
ATOM 711 C CA . LEU A 1 90 ? -5.904 -13.804 0.462 1.00 88.44 90 LEU A CA 1
ATOM 712 C C . LEU A 1 90 ? -6.579 -14.558 1.605 1.00 88.44 90 LEU A C 1
ATOM 714 O O . LEU A 1 90 ? -7.796 -14.472 1.770 1.00 88.44 90 LEU A O 1
ATOM 718 N N . ARG A 1 91 ? -5.775 -15.222 2.437 1.00 89.31 91 ARG A N 1
ATOM 719 C CA . ARG A 1 91 ? -6.211 -15.775 3.724 1.00 89.31 91 ARG A CA 1
ATOM 720 C C . ARG A 1 91 ? -5.348 -15.208 4.837 1.00 89.31 91 ARG A C 1
ATOM 722 O O . ARG A 1 91 ? -4.141 -15.045 4.651 1.00 89.31 91 ARG A O 1
ATOM 729 N N . GLU A 1 92 ? -5.980 -14.899 5.962 1.00 91.19 92 GLU A N 1
ATOM 730 C CA . GLU A 1 92 ? -5.275 -14.405 7.140 1.00 91.19 92 GLU A CA 1
ATOM 731 C C . GLU A 1 92 ? -4.361 -15.502 7.706 1.00 91.19 92 GLU A C 1
ATOM 733 O O . GLU A 1 92 ? -4.722 -16.682 7.709 1.00 91.19 92 GLU A O 1
ATOM 738 N N . VAL A 1 93 ? -3.161 -15.111 8.125 1.00 91.94 93 VAL A N 1
ATOM 739 C CA . VAL A 1 93 ? -2.138 -15.969 8.729 1.00 91.94 93 VAL A CA 1
ATOM 740 C C . VAL A 1 93 ? -1.615 -15.311 9.999 1.00 91.94 93 VAL A C 1
ATOM 742 O O . VAL A 1 93 ? -1.592 -14.088 10.107 1.00 91.94 93 VAL A O 1
ATOM 745 N N . ASP A 1 94 ? -1.146 -16.114 10.949 1.00 88.12 94 ASP A N 1
ATOM 746 C CA . ASP A 1 94 ? -0.721 -15.604 12.259 1.00 88.12 94 ASP A CA 1
ATOM 747 C C . ASP A 1 94 ? 0.660 -14.923 12.232 1.00 88.12 94 ASP A C 1
ATOM 749 O O . ASP A 1 94 ? 1.018 -14.205 13.164 1.00 88.12 94 ASP A O 1
ATOM 753 N N . SER A 1 95 ? 1.448 -15.130 11.168 1.00 86.12 95 SER A N 1
ATOM 754 C CA . SER A 1 95 ? 2.829 -14.648 11.068 1.00 86.12 95 SER A CA 1
ATOM 755 C C . SER A 1 95 ? 3.061 -13.738 9.867 1.00 86.12 95 SER A C 1
ATOM 757 O O . SER A 1 95 ? 2.644 -14.015 8.742 1.00 86.12 95 SER A O 1
ATOM 759 N N . SER A 1 96 ? 3.832 -12.674 10.098 1.00 86.62 96 SER A N 1
ATOM 760 C CA . SER A 1 96 ? 4.320 -11.787 9.039 1.00 86.62 96 SER A CA 1
ATOM 761 C C . SER A 1 96 ? 5.317 -12.459 8.085 1.00 86.62 96 SER A C 1
ATOM 763 O O . SER A 1 96 ? 5.467 -11.996 6.956 1.00 86.62 96 SER A O 1
ATOM 765 N N . ALA A 1 97 ? 5.972 -13.551 8.500 1.00 87.31 97 ALA A N 1
ATOM 766 C CA . ALA A 1 97 ? 6.985 -14.241 7.697 1.00 87.31 97 ALA A CA 1
ATOM 767 C C . ALA A 1 97 ? 6.399 -14.878 6.425 1.00 87.31 97 ALA A C 1
ATOM 769 O O . ALA A 1 97 ? 7.034 -14.865 5.370 1.00 87.31 97 ALA A O 1
ATOM 770 N N . ASP A 1 98 ? 5.167 -15.380 6.518 1.00 86.06 98 ASP A N 1
ATOM 771 C CA . ASP A 1 98 ? 4.453 -16.016 5.406 1.00 86.06 98 ASP A CA 1
ATOM 772 C C . ASP A 1 98 ? 3.569 -15.023 4.632 1.00 86.06 98 ASP A C 1
ATOM 774 O O . ASP A 1 98 ? 2.978 -15.352 3.597 1.00 86.06 98 ASP A O 1
ATOM 778 N N . ALA A 1 99 ? 3.479 -13.781 5.114 1.00 92.12 99 ALA A N 1
ATOM 779 C CA . ALA A 1 99 ? 2.587 -12.774 4.573 1.00 92.12 99 ALA A CA 1
ATOM 780 C C . ALA A 1 99 ? 3.100 -12.214 3.239 1.00 92.12 99 ALA A C 1
ATOM 782 O O . ALA A 1 99 ? 4.252 -11.809 3.087 1.00 92.12 99 ALA A O 1
ATOM 783 N N . LYS A 1 100 ? 2.199 -12.113 2.262 1.00 94.44 100 LYS A N 1
ATOM 784 C CA . LYS A 1 100 ? 2.399 -11.328 1.030 1.00 94.44 100 LYS A CA 1
ATOM 785 C C . LYS A 1 100 ? 1.776 -9.940 1.127 1.00 94.44 100 LYS A C 1
ATOM 787 O O . LYS A 1 100 ? 2.164 -9.034 0.387 1.00 94.44 100 LYS A O 1
ATOM 792 N N . LEU A 1 101 ? 0.822 -9.779 2.039 1.00 95.56 101 LEU A N 1
ATOM 793 C CA . LEU A 1 101 ? 0.177 -8.517 2.350 1.00 95.56 101 LEU A CA 1
ATOM 794 C C . LEU A 1 101 ? 0.061 -8.379 3.868 1.00 95.56 101 LEU A C 1
ATOM 796 O O . LEU A 1 101 ? -0.453 -9.270 4.533 1.00 95.56 101 LEU A O 1
ATOM 800 N N . THR A 1 102 ? 0.513 -7.259 4.419 1.00 95.62 102 THR A N 1
ATOM 801 C CA . THR A 1 102 ? 0.191 -6.865 5.797 1.00 95.62 102 THR A CA 1
ATOM 802 C C . THR A 1 102 ? -0.743 -5.670 5.749 1.00 95.62 102 THR A C 1
ATOM 804 O O . THR A 1 102 ? -0.470 -4.709 5.035 1.00 95.62 102 THR A O 1
ATOM 807 N N . VAL A 1 103 ? -1.843 -5.724 6.490 1.00 95.75 103 VAL A N 1
ATOM 808 C CA . VAL A 1 103 ? -2.858 -4.674 6.530 1.00 95.75 103 VAL A CA 1
ATOM 809 C C . VAL A 1 103 ? -2.893 -4.069 7.924 1.00 95.75 103 VAL A C 1
ATOM 811 O O . VAL A 1 103 ? -3.081 -4.765 8.918 1.00 95.75 103 VAL A O 1
ATOM 814 N N . TYR A 1 104 ? -2.743 -2.755 7.974 1.00 96.31 104 TYR A N 1
ATOM 815 C CA . TYR A 1 104 ? -2.906 -1.929 9.156 1.00 96.31 104 TYR A CA 1
ATOM 816 C C . TYR A 1 104 ? -4.273 -1.257 9.070 1.00 96.31 104 TYR A C 1
ATOM 818 O O . TYR A 1 104 ? -4.569 -0.584 8.084 1.00 96.31 104 TYR A O 1
ATOM 826 N N . SER A 1 105 ? -5.111 -1.437 10.083 1.00 94.94 105 SER A N 1
ATOM 827 C CA . SER A 1 105 ? -6.430 -0.813 10.160 1.00 94.94 105 SER A CA 1
ATOM 828 C C . SER A 1 105 ? -6.507 0.068 11.395 1.00 94.94 105 SER A C 1
ATOM 830 O O . SER A 1 105 ? -6.228 -0.380 12.508 1.00 94.94 105 SER A O 1
ATOM 832 N N . TYR A 1 106 ? -6.879 1.326 11.194 1.00 94.94 106 TYR A N 1
ATOM 833 C CA . TYR A 1 106 ? -7.141 2.273 12.268 1.00 94.94 106 TYR A CA 1
ATOM 834 C C . TYR A 1 106 ? -8.343 3.122 11.880 1.00 94.94 106 TYR A C 1
ATOM 836 O O . TYR A 1 106 ? -8.387 3.686 10.786 1.00 94.94 106 TYR A O 1
ATOM 844 N N . GLU A 1 107 ? -9.334 3.160 12.770 1.00 90.31 107 GLU A N 1
ATOM 845 C CA . GLU A 1 107 ? -10.640 3.763 12.506 1.00 90.31 107 GLU A CA 1
ATOM 846 C C . GLU A 1 107 ? -11.238 3.257 11.177 1.00 90.31 107 GLU A C 1
ATOM 848 O O . GLU A 1 107 ? -11.517 2.068 11.039 1.00 90.31 107 GLU A O 1
ATOM 853 N N . ASN A 1 108 ? -11.415 4.152 10.203 1.00 88.62 108 ASN A N 1
ATOM 854 C CA . ASN A 1 108 ? -12.014 3.899 8.894 1.00 88.62 108 ASN A CA 1
ATOM 855 C C . ASN A 1 108 ? -10.975 3.996 7.763 1.00 88.62 108 ASN A C 1
ATOM 857 O O . ASN A 1 108 ? -11.296 4.405 6.647 1.00 88.62 108 ASN A O 1
ATOM 861 N N . VAL A 1 109 ? -9.715 3.679 8.058 1.00 95.31 109 VAL A N 1
ATOM 862 C CA . VAL A 1 109 ? -8.618 3.726 7.091 1.00 95.31 109 VAL A CA 1
ATOM 863 C C . VAL A 1 109 ? -7.856 2.409 7.108 1.00 95.31 109 VAL A C 1
ATOM 865 O O . VAL A 1 109 ? -7.611 1.818 8.165 1.00 95.31 109 VAL A O 1
ATOM 868 N N . TYR A 1 110 ? -7.454 1.974 5.917 1.00 96.94 110 TYR A N 1
ATOM 869 C CA . TYR A 1 110 ? -6.589 0.819 5.729 1.00 96.94 110 TYR A CA 1
ATOM 870 C C . TYR A 1 110 ? -5.260 1.252 5.123 1.00 96.94 110 TYR A C 1
ATOM 872 O O . TYR A 1 110 ? -5.226 2.066 4.204 1.00 96.94 110 TYR A O 1
ATOM 880 N N . VAL A 1 111 ? -4.162 0.672 5.596 1.00 98.06 111 VAL A N 1
ATOM 881 C CA . VAL A 1 111 ? -2.867 0.723 4.917 1.00 98.06 111 VAL A CA 1
ATOM 882 C C . VAL A 1 111 ? -2.427 -0.689 4.617 1.00 98.06 111 VAL A C 1
ATOM 884 O O . VAL A 1 111 ? -2.340 -1.522 5.511 1.00 98.06 111 VAL A O 1
ATOM 887 N N . ALA A 1 112 ? -2.111 -0.948 3.362 1.00 97.56 112 ALA A N 1
ATOM 888 C CA . ALA A 1 112 ? -1.551 -2.207 2.919 1.00 97.56 112 ALA A CA 1
ATOM 889 C C . ALA A 1 112 ? -0.049 -2.059 2.668 1.00 97.56 112 ALA A C 1
ATOM 891 O O . ALA A 1 112 ? 0.379 -1.154 1.955 1.00 97.56 112 ALA A O 1
ATOM 892 N N . LYS A 1 113 ? 0.734 -2.976 3.233 1.00 97.62 113 LYS A N 1
ATOM 893 C CA . LYS A 1 113 ? 2.167 -3.155 3.001 1.00 97.62 113 LYS A CA 1
ATOM 894 C C . LYS A 1 113 ? 2.385 -4.424 2.186 1.00 97.62 113 LYS A C 1
ATOM 896 O O . LYS A 1 113 ? 1.919 -5.494 2.582 1.00 97.62 113 LYS A O 1
ATOM 901 N N . SER A 1 114 ? 3.130 -4.317 1.092 1.00 97.19 114 SER A N 1
ATOM 902 C CA . SER A 1 114 ? 3.586 -5.470 0.311 1.00 97.19 114 SER A CA 1
ATOM 903 C C . SER A 1 114 ? 5.020 -5.265 -0.168 1.00 97.19 114 SER A C 1
ATOM 905 O O . SER A 1 114 ? 5.472 -4.125 -0.311 1.00 97.19 114 SER A O 1
ATOM 907 N N . ASN A 1 115 ? 5.727 -6.365 -0.419 1.00 96.44 115 ASN A N 1
ATOM 908 C CA . ASN A 1 115 ? 7.073 -6.319 -0.977 1.00 96.44 115 ASN A CA 1
ATOM 909 C C . ASN A 1 115 ? 7.029 -5.716 -2.386 1.00 96.44 115 ASN A C 1
ATOM 911 O O . ASN A 1 115 ? 6.084 -5.939 -3.147 1.00 96.44 115 ASN A O 1
ATOM 915 N N . ILE A 1 116 ? 8.076 -4.986 -2.751 1.00 96.88 116 ILE A N 1
ATOM 916 C CA . ILE A 1 116 ? 8.236 -4.425 -4.091 1.00 96.88 116 ILE A CA 1
ATOM 917 C C . ILE A 1 116 ? 9.646 -4.718 -4.599 1.00 96.88 116 ILE A C 1
ATOM 919 O O . ILE A 1 116 ? 10.618 -4.565 -3.863 1.00 96.88 116 ILE A O 1
ATOM 923 N N . ASP A 1 117 ? 9.739 -5.143 -5.857 1.00 95.56 117 ASP A N 1
ATOM 924 C CA . ASP A 1 117 ? 11.007 -5.373 -6.546 1.00 95.56 117 ASP A CA 1
ATOM 925 C C . ASP A 1 117 ? 11.098 -4.452 -7.765 1.00 95.56 117 ASP A C 1
ATOM 927 O O . ASP A 1 117 ? 10.435 -4.651 -8.786 1.00 95.56 117 ASP A O 1
ATOM 931 N N . ILE A 1 118 ? 11.864 -3.380 -7.596 1.00 95.88 118 ILE A N 1
ATOM 932 C CA . ILE A 1 118 ? 12.135 -2.334 -8.590 1.00 95.88 118 ILE A CA 1
ATOM 933 C C . ILE A 1 118 ? 13.591 -1.884 -8.491 1.00 95.88 118 ILE A C 1
ATOM 935 O O . ILE A 1 118 ? 14.278 -2.177 -7.505 1.00 95.88 118 ILE A O 1
ATOM 939 N N . GLY A 1 119 ? 14.070 -1.125 -9.475 1.00 94.31 119 GLY A N 1
ATOM 940 C CA . GLY A 1 119 ? 15.401 -0.530 -9.458 1.00 94.31 119 GLY A CA 1
ATOM 941 C C . GLY A 1 119 ? 15.740 0.105 -8.102 1.00 94.31 119 GLY A C 1
ATOM 942 O O . GLY A 1 119 ? 14.970 0.878 -7.537 1.00 94.31 119 GLY A O 1
ATOM 943 N N . GLY A 1 120 ? 16.901 -0.243 -7.541 1.00 90.31 120 GLY A N 1
ATOM 944 C CA . GLY A 1 120 ? 17.354 0.293 -6.252 1.00 90.31 120 GLY A CA 1
ATOM 945 C C . GLY A 1 120 ? 16.658 -0.279 -5.010 1.00 90.31 120 GLY A C 1
ATOM 946 O O . GLY A 1 120 ? 16.840 0.297 -3.935 1.00 90.31 120 GLY A O 1
ATOM 947 N N . SER A 1 121 ? 15.894 -1.368 -5.143 1.00 94.31 121 SER A N 1
ATOM 948 C CA . SER A 1 121 ? 15.352 -2.142 -4.017 1.00 94.31 121 SER A CA 1
ATOM 949 C C . SER A 1 121 ? 16.426 -2.998 -3.336 1.00 94.31 121 SER A C 1
ATOM 951 O O . SER A 1 121 ? 17.467 -3.330 -3.906 1.00 94.31 121 SER A O 1
ATOM 953 N N . ASN A 1 122 ? 16.158 -3.365 -2.090 1.00 92.19 122 ASN A N 1
ATOM 954 C CA . ASN A 1 122 ? 16.853 -4.388 -1.317 1.00 92.19 122 ASN A CA 1
ATOM 955 C C . ASN A 1 122 ? 15.856 -5.496 -0.909 1.00 92.19 122 ASN A C 1
ATOM 957 O O . ASN A 1 122 ? 14.675 -5.427 -1.236 1.00 92.19 122 ASN A O 1
ATOM 961 N N . HIS A 1 123 ? 16.316 -6.510 -0.172 1.00 87.62 123 HIS A N 1
ATOM 962 C CA . HIS A 1 123 ? 15.470 -7.634 0.258 1.00 87.62 123 HIS A CA 1
ATOM 963 C C . HIS A 1 123 ? 14.323 -7.246 1.211 1.00 87.62 123 HIS A C 1
ATOM 965 O O . HIS A 1 123 ? 13.422 -8.048 1.424 1.00 87.62 123 HIS A O 1
ATOM 971 N N . ASP A 1 124 ? 14.363 -6.040 1.777 1.00 90.88 124 ASP A N 1
ATOM 972 C CA . ASP A 1 124 ? 13.385 -5.510 2.728 1.00 90.88 124 ASP A CA 1
ATOM 973 C C . ASP A 1 124 ? 12.689 -4.260 2.156 1.00 90.88 124 ASP A C 1
ATOM 975 O O . ASP A 1 124 ? 12.396 -3.292 2.856 1.00 90.88 124 ASP A O 1
ATOM 979 N N . SER A 1 125 ? 12.484 -4.231 0.836 1.00 97.00 125 SER A N 1
ATOM 980 C CA . SER A 1 125 ? 11.808 -3.125 0.159 1.00 97.00 125 SER A CA 1
ATOM 981 C C . SER A 1 125 ? 10.307 -3.342 0.096 1.00 97.00 125 SER A C 1
ATOM 983 O O . SER A 1 125 ? 9.824 -4.389 -0.336 1.00 97.00 125 SER A O 1
ATOM 985 N N . HIS A 1 126 ? 9.568 -2.309 0.498 1.00 97.38 126 HIS A N 1
ATOM 986 C CA . HIS A 1 126 ? 8.117 -2.361 0.648 1.00 97.38 126 HIS A CA 1
ATOM 987 C C . HIS A 1 126 ? 7.456 -1.138 0.046 1.00 97.38 126 HIS A C 1
ATOM 989 O O . HIS A 1 126 ? 7.998 -0.032 0.101 1.00 97.38 126 HIS A O 1
ATOM 995 N N . ILE A 1 127 ? 6.238 -1.337 -0.440 1.00 98.50 127 ILE A N 1
ATOM 996 C CA . ILE A 1 127 ? 5.301 -0.269 -0.760 1.00 98.50 127 ILE A CA 1
ATOM 997 C C . ILE A 1 127 ? 4.181 -0.247 0.275 1.00 98.50 127 ILE A C 1
ATOM 999 O O . ILE A 1 127 ? 3.637 -1.293 0.633 1.00 98.50 127 ILE A O 1
ATOM 1003 N N . PHE A 1 128 ? 3.850 0.950 0.752 1.00 98.62 128 PHE A N 1
ATOM 1004 C CA . PHE A 1 128 ? 2.714 1.207 1.630 1.00 98.62 128 PHE A CA 1
ATOM 1005 C C . PHE A 1 128 ? 1.658 1.979 0.847 1.00 98.62 128 PHE A C 1
ATOM 1007 O O . PHE A 1 128 ? 1.964 3.010 0.247 1.00 98.62 128 PHE A O 1
ATOM 1014 N N . VAL A 1 129 ? 0.423 1.483 0.862 1.00 98.56 129 VAL A N 1
ATOM 1015 C CA . VAL A 1 129 ? -0.715 2.066 0.144 1.00 98.56 129 VAL A CA 1
ATOM 1016 C C . VAL A 1 129 ? -1.844 2.318 1.128 1.00 98.56 129 VAL A C 1
ATOM 1018 O O . VAL A 1 129 ? -2.406 1.371 1.676 1.00 98.56 129 VAL A O 1
ATOM 1021 N N . GLY A 1 130 ? -2.164 3.589 1.362 1.00 98.38 130 GLY A N 1
ATOM 1022 C CA . GLY A 1 130 ? -3.288 4.000 2.194 1.00 98.38 130 GLY A CA 1
ATOM 1023 C C . GLY A 1 130 ? -4.571 4.115 1.386 1.00 98.38 130 GLY A C 1
ATOM 1024 O O . GLY A 1 130 ? -4.564 4.615 0.261 1.00 98.38 130 GLY A O 1
ATOM 1025 N N . LEU A 1 131 ? -5.673 3.640 1.953 1.00 97.88 131 LEU A N 1
ATOM 1026 C CA . LEU A 1 131 ? -6.946 3.433 1.274 1.00 97.88 131 LEU A CA 1
ATOM 1027 C C . LEU A 1 131 ? -8.104 3.906 2.156 1.00 97.88 131 LEU A C 1
ATOM 1029 O O . LEU A 1 131 ? -8.095 3.702 3.374 1.00 97.88 131 LEU A O 1
ATOM 1033 N N . SER A 1 132 ? -9.113 4.519 1.533 1.00 96.06 132 SER A N 1
ATOM 1034 C CA . SER A 1 132 ? -10.377 4.863 2.195 1.00 96.06 132 SER A CA 1
ATOM 1035 C C . SER A 1 132 ? -11.095 3.613 2.717 1.00 96.06 132 SER A C 1
ATOM 1037 O O . SER A 1 132 ? -10.863 2.512 2.223 1.00 96.06 132 SER A O 1
ATOM 1039 N N . SER A 1 133 ? -12.004 3.764 3.685 1.00 92.75 133 SER A N 1
ATOM 1040 C CA . SER A 1 133 ? -12.769 2.637 4.252 1.00 92.75 133 SER A CA 1
ATOM 1041 C C . SER A 1 133 ? -13.535 1.817 3.219 1.00 92.75 133 SER A C 1
ATOM 1043 O O . SER A 1 133 ? -13.692 0.612 3.384 1.00 92.75 133 SER A O 1
ATOM 1045 N N . ASP A 1 134 ? -14.021 2.456 2.158 1.00 92.62 134 ASP A N 1
ATOM 1046 C CA . ASP A 1 134 ? -14.734 1.795 1.067 1.00 92.62 134 ASP A CA 1
ATOM 1047 C C . ASP A 1 134 ? -13.804 1.225 -0.017 1.00 92.62 134 ASP A C 1
ATOM 1049 O O . ASP A 1 134 ? -14.287 0.648 -0.991 1.00 92.62 134 ASP A O 1
ATOM 1053 N N . ILE A 1 135 ? -12.483 1.379 0.144 1.00 93.69 135 ILE A N 1
ATOM 1054 C CA . ILE A 1 135 ? -11.437 0.929 -0.786 1.00 93.69 135 ILE A CA 1
ATOM 1055 C C . ILE A 1 135 ? -11.621 1.523 -2.199 1.00 93.69 135 ILE A C 1
ATOM 1057 O O . ILE A 1 135 ? -11.153 0.970 -3.192 1.00 93.69 135 ILE A O 1
ATOM 1061 N N . LYS A 1 136 ? -12.297 2.674 -2.319 1.00 95.12 136 LYS A N 1
ATOM 1062 C CA . LYS A 1 136 ? -12.533 3.346 -3.611 1.00 95.12 136 LYS A CA 1
ATOM 1063 C C . LYS A 1 136 ? -11.540 4.451 -3.924 1.00 95.12 136 LYS A C 1
ATOM 1065 O O . LYS A 1 136 ? -11.573 4.982 -5.029 1.00 95.12 136 LYS A O 1
ATOM 1070 N N . LYS A 1 137 ? -10.669 4.817 -2.987 1.00 96.75 137 LYS A N 1
ATOM 1071 C CA . LYS A 1 137 ? -9.698 5.893 -3.179 1.00 96.75 137 LYS A CA 1
ATOM 1072 C C . LYS A 1 137 ? -8.384 5.592 -2.475 1.00 96.75 137 LYS A C 1
ATOM 1074 O O . LYS A 1 137 ? -8.372 5.118 -1.339 1.00 96.75 137 LYS A O 1
ATOM 1079 N N . ILE A 1 138 ? -7.284 5.923 -3.145 1.00 98.12 138 ILE A N 1
ATOM 1080 C CA . ILE A 1 138 ? -5.954 5.981 -2.536 1.00 98.12 138 ILE A CA 1
ATOM 1081 C C . ILE A 1 138 ? -5.837 7.281 -1.749 1.00 98.12 138 ILE A C 1
ATOM 1083 O O . ILE A 1 138 ? -6.062 8.364 -2.288 1.00 98.12 138 ILE A O 1
ATOM 1087 N N . ILE A 1 139 ? -5.457 7.180 -0.481 1.00 98.00 139 ILE A N 1
ATOM 1088 C CA . ILE A 1 139 ? -5.184 8.339 0.368 1.00 98.00 139 ILE A CA 1
ATOM 1089 C C . ILE A 1 139 ? -3.788 8.870 0.065 1.00 98.00 139 ILE A C 1
ATOM 1091 O O . ILE A 1 139 ? -3.659 10.014 -0.359 1.00 98.00 139 ILE A O 1
ATOM 1095 N N . ASP A 1 140 ? -2.766 8.036 0.252 1.00 98.00 140 ASP A N 1
ATOM 1096 C CA . ASP A 1 140 ? -1.370 8.337 -0.059 1.00 98.00 140 ASP A CA 1
ATOM 1097 C C . ASP A 1 140 ? -0.546 7.041 -0.185 1.00 98.00 140 ASP A C 1
ATOM 1099 O O . ASP A 1 140 ? -1.020 5.948 0.148 1.00 98.00 140 ASP A O 1
ATOM 1103 N N . MET A 1 141 ? 0.693 7.157 -0.665 1.00 98.00 141 MET A N 1
ATOM 1104 C CA . MET A 1 141 ? 1.613 6.034 -0.852 1.00 98.00 141 MET A CA 1
ATOM 1105 C C . MET A 1 141 ? 3.052 6.396 -0.495 1.00 98.00 141 MET A C 1
ATOM 1107 O O . MET A 1 141 ? 3.504 7.515 -0.715 1.00 98.00 141 MET A O 1
ATOM 1111 N N . ASN A 1 142 ? 3.815 5.421 -0.005 1.00 98.25 142 ASN A N 1
ATOM 1112 C CA . ASN A 1 142 ? 5.252 5.585 0.211 1.00 98.25 142 ASN A CA 1
ATOM 1113 C C . ASN A 1 142 ? 6.032 4.277 0.009 1.00 98.25 142 ASN A C 1
ATOM 1115 O O . ASN A 1 142 ? 5.458 3.193 -0.100 1.00 98.25 142 ASN A O 1
ATOM 1119 N N . LEU A 1 143 ? 7.358 4.409 -0.082 1.00 97.94 143 LEU A N 1
ATOM 1120 C CA . LEU A 1 143 ? 8.298 3.307 -0.279 1.00 97.94 143 LEU A CA 1
ATOM 1121 C C . LEU A 1 143 ? 9.321 3.258 0.858 1.00 97.94 143 LEU A C 1
ATOM 1123 O O . LEU A 1 143 ? 9.938 4.277 1.200 1.00 97.94 143 LEU A O 1
ATOM 1127 N N . HIS A 1 144 ? 9.578 2.047 1.345 1.00 97.31 144 HIS A N 1
ATOM 1128 C CA . HIS A 1 144 ? 10.714 1.710 2.195 1.00 97.31 144 HIS A CA 1
ATOM 1129 C C . HIS A 1 144 ? 11.753 0.898 1.409 1.00 97.31 144 HIS A C 1
ATOM 1131 O O . HIS A 1 144 ? 11.395 0.136 0.518 1.00 97.31 144 HIS A O 1
ATOM 1137 N N . GLY A 1 145 ? 13.042 1.069 1.718 1.00 96.12 145 GLY A N 1
ATOM 1138 C CA . GLY A 1 145 ? 14.133 0.277 1.130 1.00 96.12 145 GLY A CA 1
ATOM 1139 C C . GLY A 1 145 ? 14.531 0.628 -0.313 1.00 96.12 145 GLY A C 1
ATOM 1140 O O . GLY A 1 145 ? 15.607 0.228 -0.747 1.00 96.12 145 GLY A O 1
ATOM 1141 N N . VAL A 1 146 ? 13.739 1.441 -1.021 1.00 96.50 146 VAL A N 1
ATOM 1142 C CA . VAL A 1 146 ? 13.969 1.808 -2.431 1.00 96.50 146 VAL A CA 1
ATOM 1143 C C . VAL A 1 146 ? 14.754 3.117 -2.575 1.00 96.50 146 VAL A C 1
ATOM 1145 O O . VAL A 1 146 ? 14.322 4.168 -2.090 1.00 96.50 146 VAL A O 1
ATOM 1148 N N . LYS A 1 147 ? 15.877 3.068 -3.305 1.00 94.75 147 LYS A N 1
ATOM 1149 C CA . LYS A 1 147 ? 16.750 4.225 -3.615 1.00 94.75 147 LYS A CA 1
ATOM 1150 C C . LYS A 1 147 ? 16.545 4.841 -5.010 1.00 94.75 147 LYS A C 1
ATOM 1152 O O . LYS A 1 147 ? 17.319 5.705 -5.403 1.00 94.75 147 LYS A O 1
ATOM 1157 N N . ASN A 1 148 ? 15.547 4.396 -5.770 1.00 93.69 148 ASN A N 1
ATOM 1158 C CA . ASN A 1 148 ? 15.220 4.970 -7.075 1.00 93.69 148 ASN A CA 1
ATOM 1159 C C . ASN A 1 148 ? 14.325 6.212 -6.927 1.00 93.69 148 ASN A C 1
ATOM 1161 O O . ASN A 1 148 ? 13.141 6.104 -6.608 1.00 93.69 148 ASN A O 1
ATOM 1165 N N . ASP A 1 149 ? 14.890 7.390 -7.192 1.00 94.31 149 ASP A N 1
ATOM 1166 C CA . ASP A 1 149 ? 14.181 8.671 -7.098 1.00 94.31 149 ASP A CA 1
ATOM 1167 C C . ASP A 1 149 ? 13.022 8.793 -8.095 1.00 94.31 149 ASP A C 1
ATOM 1169 O O . ASP A 1 149 ? 11.976 9.339 -7.747 1.00 94.31 149 ASP A O 1
ATOM 1173 N N . SER A 1 150 ? 13.156 8.241 -9.305 1.00 94.75 150 SER A N 1
ATOM 1174 C CA . SER A 1 150 ? 12.082 8.241 -10.304 1.00 94.75 150 SER A CA 1
ATOM 1175 C C . SER A 1 150 ? 10.875 7.436 -9.826 1.00 94.75 150 SER A C 1
ATOM 1177 O O . SER A 1 150 ? 9.749 7.915 -9.928 1.00 94.75 150 SER A O 1
ATOM 1179 N N . ALA A 1 151 ? 11.097 6.269 -9.216 1.00 94.62 151 ALA A N 1
ATOM 1180 C CA . ALA A 1 151 ? 10.028 5.485 -8.599 1.00 94.62 151 ALA A CA 1
ATOM 1181 C C . ALA A 1 151 ? 9.365 6.236 -7.430 1.00 94.62 151 ALA A C 1
ATOM 1183 O O . ALA A 1 151 ? 8.140 6.259 -7.310 1.00 94.62 151 ALA A O 1
ATOM 1184 N N . ARG A 1 152 ? 10.169 6.896 -6.583 1.00 94.31 152 ARG A N 1
ATOM 1185 C CA . ARG A 1 152 ? 9.676 7.701 -5.451 1.00 94.31 152 ARG A CA 1
ATOM 1186 C C . ARG A 1 152 ? 8.867 8.919 -5.891 1.00 94.31 152 ARG A C 1
ATOM 1188 O O . ARG A 1 152 ? 7.969 9.335 -5.165 1.00 94.31 152 ARG A O 1
ATOM 1195 N N . GLU A 1 153 ? 9.177 9.500 -7.044 1.00 95.00 153 GLU A N 1
ATOM 1196 C CA . GLU A 1 153 ? 8.368 10.569 -7.630 1.00 95.00 153 GLU A CA 1
ATOM 1197 C C . GLU A 1 153 ? 7.096 10.010 -8.270 1.00 95.00 153 GLU A C 1
ATOM 1199 O O . GLU A 1 153 ? 6.009 10.542 -8.058 1.00 95.00 153 GLU A O 1
ATOM 1204 N N . PHE A 1 154 ? 7.206 8.886 -8.981 1.00 95.06 154 PHE A N 1
ATOM 1205 C CA . PHE A 1 154 ? 6.080 8.251 -9.655 1.00 95.06 154 PHE A CA 1
ATOM 1206 C C . PHE A 1 154 ? 4.953 7.865 -8.689 1.00 95.06 154 PHE A C 1
ATOM 1208 O O . PHE A 1 154 ? 3.793 8.169 -8.966 1.00 95.06 154 PHE A O 1
ATOM 1215 N N . ILE A 1 155 ? 5.258 7.286 -7.520 1.00 96.19 155 ILE A N 1
ATOM 1216 C CA . ILE A 1 155 ? 4.218 6.907 -6.542 1.00 96.19 155 ILE A CA 1
ATOM 1217 C C . ILE A 1 155 ? 3.385 8.100 -6.047 1.00 96.19 155 ILE A C 1
ATOM 1219 O O . ILE A 1 155 ? 2.228 7.917 -5.682 1.00 96.19 155 ILE A O 1
ATOM 1223 N N . LYS A 1 156 ? 3.916 9.332 -6.074 1.00 94.56 156 LYS A N 1
ATOM 1224 C CA . LYS A 1 156 ? 3.169 10.525 -5.635 1.00 94.56 156 LYS A CA 1
ATOM 1225 C C . LYS A 1 156 ? 1.983 10.819 -6.547 1.00 94.56 156 LYS A C 1
ATOM 1227 O O . LYS A 1 156 ? 1.008 11.422 -6.108 1.00 94.56 156 LYS A O 1
ATOM 1232 N N . THR A 1 157 ? 2.043 10.369 -7.801 1.00 94.75 157 THR A N 1
ATOM 1233 C CA . THR A 1 157 ? 0.952 10.528 -8.772 1.00 94.75 157 THR A CA 1
ATOM 1234 C C . THR A 1 157 ? -0.287 9.702 -8.419 1.00 94.75 157 THR A C 1
ATOM 1236 O O . THR A 1 157 ? -1.370 9.996 -8.916 1.00 94.75 157 THR A O 1
ATOM 1239 N N . PHE A 1 158 ? -0.151 8.706 -7.536 1.00 96.50 158 PHE A N 1
ATOM 1240 C CA . PHE A 1 158 ? -1.253 7.854 -7.093 1.00 96.50 158 PHE A CA 1
ATOM 1241 C C . PHE A 1 158 ? -2.100 8.480 -5.983 1.00 96.50 158 PHE A C 1
ATOM 1243 O O . PHE A 1 158 ? -3.219 8.030 -5.730 1.00 96.50 158 PHE A O 1
ATOM 1250 N N . LYS A 1 159 ? -1.592 9.522 -5.319 1.00 96.50 159 LYS A N 1
ATOM 1251 C CA . LYS A 1 159 ? -2.293 10.194 -4.229 1.00 96.50 159 LYS A CA 1
ATOM 1252 C C . LYS A 1 159 ? -3.658 10.709 -4.692 1.00 96.50 159 LYS A C 1
ATOM 1254 O O . LYS A 1 159 ? -3.747 11.505 -5.624 1.00 96.50 159 LYS A O 1
ATOM 1259 N N . GLY A 1 160 ? -4.722 10.292 -4.011 1.00 96.56 160 GLY A N 1
ATOM 1260 C CA . GLY A 1 160 ? -6.084 10.731 -4.306 1.00 96.56 160 GLY A CA 1
ATOM 1261 C C . GLY A 1 160 ? -6.722 10.090 -5.540 1.00 96.56 160 GLY A C 1
ATOM 1262 O O . GLY A 1 160 ? -7.822 10.511 -5.900 1.00 96.56 160 GLY A O 1
ATOM 1263 N N . LEU A 1 161 ? -6.083 9.109 -6.187 1.00 97.50 161 LEU A N 1
ATOM 1264 C CA . LEU A 1 161 ? -6.681 8.414 -7.327 1.00 97.50 161 LEU A CA 1
ATOM 1265 C C . LEU A 1 161 ? -7.853 7.528 -6.902 1.00 97.50 161 LEU A C 1
ATOM 1267 O O . LEU A 1 161 ? -7.825 6.888 -5.846 1.00 97.50 161 LEU A O 1
ATOM 1271 N N . ASP A 1 162 ? -8.859 7.467 -7.770 1.00 97.25 162 ASP A N 1
ATOM 1272 C CA . ASP A 1 162 ? -9.999 6.574 -7.610 1.00 97.25 162 ASP A CA 1
ATOM 1273 C C . ASP A 1 162 ? -9.636 5.140 -8.025 1.00 97.25 162 ASP A C 1
ATOM 1275 O O . ASP A 1 162 ? -8.846 4.895 -8.943 1.00 97.25 162 ASP A O 1
ATOM 1279 N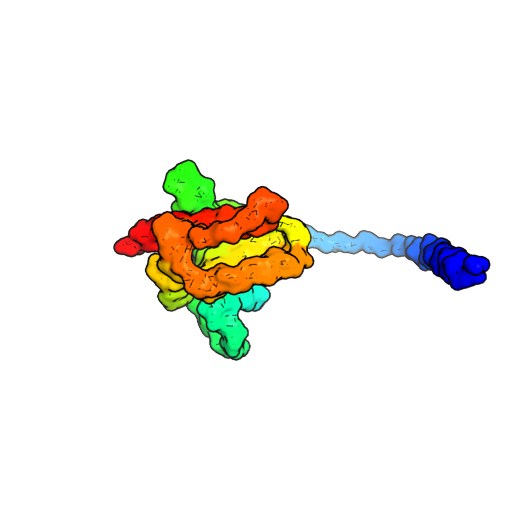 N . ILE A 1 163 ? -10.257 4.187 -7.341 1.00 96.50 163 ILE A N 1
ATOM 1280 C CA . ILE A 1 163 ? -10.139 2.753 -7.569 1.00 96.50 163 ILE A CA 1
ATOM 1281 C C . ILE A 1 163 ? -11.473 2.278 -8.137 1.00 96.50 163 ILE A C 1
ATOM 1283 O O . ILE A 1 163 ? -12.521 2.408 -7.503 1.00 96.50 163 ILE A O 1
ATOM 1287 N N . ILE A 1 164 ? -11.430 1.709 -9.338 1.00 92.94 164 ILE A N 1
ATOM 1288 C CA . ILE A 1 164 ? -12.602 1.233 -10.073 1.00 92.94 164 ILE A CA 1
ATOM 1289 C C . ILE A 1 164 ? -12.436 -0.270 -10.267 1.00 92.94 164 ILE A C 1
ATOM 1291 O O . ILE A 1 164 ? -11.415 -0.724 -10.782 1.00 92.94 164 ILE A O 1
ATOM 1295 N N . ASP A 1 165 ? -13.415 -1.045 -9.798 1.00 89.81 165 ASP A N 1
ATOM 1296 C CA . ASP A 1 165 ? -13.402 -2.513 -9.849 1.00 89.81 165 ASP A CA 1
ATOM 1297 C C . ASP A 1 165 ? -12.111 -3.130 -9.274 1.00 89.81 165 ASP A C 1
ATOM 1299 O O . ASP A 1 165 ? -11.535 -4.078 -9.813 1.00 89.81 165 ASP A O 1
ATOM 1303 N N . GLY A 1 166 ? -11.633 -2.552 -8.165 1.00 88.88 166 GLY A N 1
ATOM 1304 C CA . GLY A 1 166 ? -10.424 -2.994 -7.470 1.00 88.88 166 GLY A CA 1
ATOM 1305 C C . GLY A 1 166 ? -9.125 -2.688 -8.217 1.00 88.88 166 GLY A C 1
ATOM 1306 O O . GLY A 1 166 ? -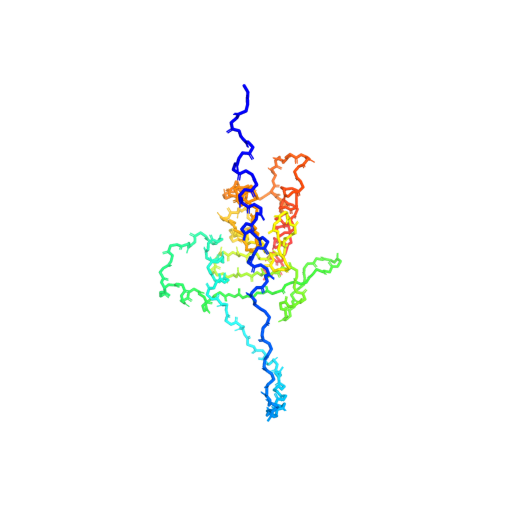8.120 -3.339 -7.954 1.00 88.88 166 GLY A O 1
ATOM 1307 N N . LYS A 1 167 ? -9.131 -1.748 -9.170 1.00 92.50 167 LYS A N 1
ATOM 1308 C CA . LYS A 1 167 ? -7.946 -1.359 -9.940 1.00 92.50 167 LYS A CA 1
ATOM 1309 C C . LYS A 1 167 ? -7.814 0.147 -10.082 1.00 92.50 167 LYS A C 1
ATOM 1311 O O . LYS A 1 167 ? -8.794 0.885 -10.095 1.00 92.50 167 LYS A O 1
ATOM 1316 N N . ILE A 1 168 ? -6.577 0.579 -10.268 1.00 93.25 168 ILE A N 1
ATOM 1317 C CA . ILE A 1 168 ? -6.222 1.938 -10.656 1.00 93.25 168 ILE A CA 1
ATOM 1318 C C . ILE A 1 168 ? -5.946 1.936 -12.149 1.00 93.25 168 ILE A C 1
ATOM 1320 O O . ILE A 1 168 ? -5.145 1.141 -12.650 1.00 93.25 168 ILE A O 1
ATOM 1324 N N . ASN A 1 169 ? -6.623 2.831 -12.859 1.00 86.62 169 ASN A N 1
ATOM 1325 C CA . ASN A 1 169 ? -6.476 2.973 -14.296 1.00 86.62 169 ASN A CA 1
ATOM 1326 C C . ASN A 1 169 ? -5.559 4.157 -14.616 1.00 86.62 169 ASN A C 1
ATOM 1328 O O . ASN A 1 169 ? -6.017 5.281 -14.809 1.00 86.62 169 ASN A O 1
ATOM 1332 N N . VAL A 1 170 ? -4.255 3.891 -14.649 1.00 88.06 170 VAL A N 1
ATOM 1333 C CA . VAL A 1 170 ? -3.226 4.852 -15.066 1.00 88.06 170 VAL A CA 1
ATOM 1334 C C . VAL A 1 170 ? -2.492 4.326 -16.292 1.00 88.06 170 VAL A C 1
ATOM 1336 O O . VAL A 1 170 ? -2.199 3.136 -16.398 1.00 88.06 170 VAL A O 1
ATOM 1339 N N . SER A 1 171 ? -2.187 5.224 -17.229 1.00 89.50 171 SER A N 1
ATOM 1340 C CA . SER A 1 171 ? -1.342 4.902 -18.377 1.00 89.50 171 SER A CA 1
ATOM 1341 C C . SER A 1 171 ? 0.121 5.057 -1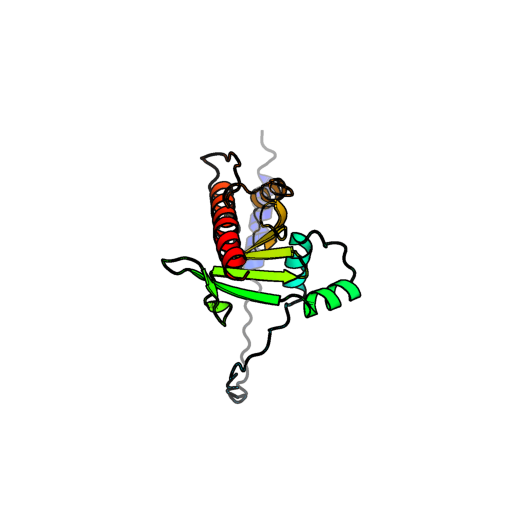7.980 1.00 89.50 171 SER A C 1
ATOM 1343 O O . SER A 1 171 ? 0.533 6.133 -17.556 1.00 89.50 171 SER A O 1
ATOM 1345 N N . ILE A 1 172 ? 0.903 3.999 -18.164 1.00 92.62 172 ILE A N 1
ATOM 1346 C CA . ILE A 1 172 ? 2.342 3.973 -17.881 1.00 92.62 172 ILE A CA 1
ATOM 1347 C C . ILE A 1 172 ? 3.138 3.793 -19.173 1.00 92.62 172 ILE A C 1
ATOM 1349 O O . ILE A 1 172 ? 2.631 3.225 -20.146 1.00 92.62 172 ILE A O 1
ATOM 1353 N N . ASP A 1 173 ? 4.385 4.270 -19.195 1.00 91.81 173 ASP A N 1
ATOM 1354 C CA . ASP A 1 173 ? 5.294 3.951 -20.294 1.00 91.81 173 ASP A CA 1
ATOM 1355 C C . ASP A 1 173 ? 5.535 2.436 -20.315 1.00 91.81 173 ASP A C 1
ATOM 1357 O O . ASP A 1 173 ? 5.954 1.823 -19.335 1.00 91.81 173 ASP A O 1
ATOM 1361 N N . LYS A 1 174 ? 5.281 1.819 -21.468 1.00 92.12 174 LYS A N 1
ATOM 1362 C CA . LYS A 1 174 ? 5.487 0.388 -21.685 1.00 92.12 174 LYS A CA 1
ATOM 1363 C C . LYS A 1 174 ? 6.952 -0.042 -21.590 1.00 92.12 174 LYS A C 1
ATOM 1365 O O . LYS A 1 174 ? 7.200 -1.241 -21.631 1.00 92.12 174 LYS A O 1
ATOM 1370 N N . ASN A 1 175 ? 7.904 0.883 -21.552 1.00 94.94 175 ASN A N 1
ATOM 1371 C CA . ASN A 1 175 ? 9.325 0.578 -21.391 1.00 94.94 175 ASN A CA 1
ATOM 1372 C C . ASN A 1 175 ? 9.820 0.812 -19.955 1.00 94.94 175 ASN A C 1
ATOM 1374 O O . ASN A 1 175 ? 10.971 0.501 -19.662 1.00 94.94 175 ASN A O 1
ATOM 1378 N N . ASP A 1 176 ? 8.976 1.354 -19.075 1.00 95.38 176 ASP A N 1
ATOM 1379 C CA . ASP A 1 176 ? 9.310 1.595 -17.675 1.00 95.38 176 ASP A CA 1
ATOM 1380 C C . ASP A 1 176 ? 8.881 0.389 -16.825 1.00 95.38 176 ASP A C 1
ATOM 1382 O O . ASP A 1 176 ? 7.724 0.256 -16.424 1.00 95.38 176 ASP A O 1
ATOM 1386 N N . GLU A 1 177 ? 9.812 -0.543 -16.607 1.00 95.69 177 GLU A N 1
ATOM 1387 C CA . GLU A 1 177 ? 9.559 -1.754 -15.813 1.00 95.69 177 GLU A CA 1
ATOM 1388 C C . GLU A 1 177 ? 9.260 -1.443 -14.339 1.00 95.69 177 GLU A C 1
ATOM 1390 O O . GLU A 1 177 ? 8.429 -2.114 -13.728 1.00 95.69 177 GLU A O 1
ATOM 1395 N N . ASP A 1 178 ? 9.857 -0.389 -13.777 1.00 96.38 178 ASP A N 1
ATOM 1396 C CA . ASP A 1 178 ? 9.619 -0.012 -12.384 1.00 96.38 178 ASP A CA 1
ATOM 1397 C C . ASP A 1 178 ? 8.192 0.524 -12.211 1.00 96.38 178 ASP A C 1
ATOM 1399 O O . ASP A 1 178 ? 7.475 0.111 -11.295 1.00 96.38 178 ASP A O 1
ATOM 1403 N N . ALA A 1 179 ? 7.730 1.377 -13.132 1.00 96.19 179 ALA A N 1
ATOM 1404 C CA . ALA A 1 179 ? 6.349 1.856 -13.141 1.00 96.19 179 ALA A CA 1
ATOM 1405 C C . ALA A 1 179 ? 5.337 0.709 -13.312 1.00 96.19 179 ALA A C 1
ATOM 1407 O O . ALA A 1 179 ? 4.287 0.710 -12.658 1.00 96.19 179 ALA A O 1
ATOM 1408 N N . LYS A 1 180 ? 5.650 -0.294 -14.146 1.00 96.06 180 LYS A N 1
ATOM 1409 C CA . LYS A 1 180 ? 4.821 -1.504 -14.292 1.00 96.06 180 LYS A CA 1
ATOM 1410 C C . LYS A 1 180 ? 4.739 -2.288 -12.996 1.00 96.06 180 LYS A C 1
ATOM 1412 O O . LYS A 1 180 ? 3.633 -2.615 -12.574 1.00 96.06 180 LYS A O 1
ATOM 1417 N N . ASN A 1 181 ? 5.876 -2.571 -12.367 1.00 96.56 181 ASN A N 1
ATOM 1418 C CA . ASN A 1 181 ? 5.916 -3.341 -11.129 1.00 96.56 181 ASN A CA 1
ATOM 1419 C C . ASN A 1 181 ? 5.164 -2.618 -10.009 1.00 96.56 181 ASN A C 1
ATOM 1421 O O . ASN A 1 181 ? 4.373 -3.244 -9.308 1.00 96.56 181 ASN A O 1
ATOM 1425 N N . ILE A 1 182 ? 5.307 -1.293 -9.901 1.00 97.62 182 ILE A N 1
ATOM 1426 C CA . ILE A 1 182 ? 4.513 -0.480 -8.970 1.00 97.62 182 ILE A CA 1
ATOM 1427 C C . ILE A 1 182 ? 3.018 -0.641 -9.260 1.00 97.62 182 ILE A C 1
ATOM 1429 O O . ILE A 1 182 ? 2.260 -0.994 -8.359 1.00 97.62 182 ILE A O 1
ATOM 1433 N N . LEU A 1 183 ? 2.576 -0.441 -10.506 1.00 96.81 183 LEU A N 1
ATOM 1434 C CA . LEU A 1 183 ? 1.156 -0.540 -10.853 1.00 96.81 183 LEU A CA 1
ATOM 1435 C C . LEU A 1 183 ? 0.587 -1.946 -10.604 1.00 96.81 183 LEU A C 1
ATOM 1437 O O . LEU A 1 183 ? -0.534 -2.079 -10.112 1.00 96.81 183 LEU A O 1
ATOM 1441 N N . VAL A 1 184 ? 1.348 -2.994 -10.928 1.00 95.94 184 VAL A N 1
ATOM 1442 C CA . VAL A 1 184 ? 0.966 -4.389 -10.672 1.00 95.94 184 VAL A CA 1
ATOM 1443 C C . VAL A 1 184 ? 0.807 -4.630 -9.176 1.00 95.94 184 VAL A C 1
ATOM 1445 O O . VAL A 1 184 ? -0.228 -5.152 -8.767 1.00 95.94 184 VAL A O 1
ATOM 1448 N N . THR A 1 185 ? 1.768 -4.206 -8.353 1.00 97.00 185 THR A N 1
ATOM 1449 C CA . THR A 1 185 ? 1.705 -4.392 -6.899 1.00 97.00 185 THR A CA 1
ATOM 1450 C C . THR A 1 185 ? 0.554 -3.608 -6.273 1.00 97.00 185 THR A C 1
ATOM 1452 O O . THR A 1 185 ? -0.172 -4.152 -5.443 1.00 97.00 185 THR A O 1
ATOM 1455 N N . VAL A 1 186 ? 0.308 -2.365 -6.694 1.00 97.44 186 VAL A N 1
ATOM 1456 C CA . VAL A 1 186 ? -0.821 -1.586 -6.162 1.00 97.44 186 VAL A CA 1
ATOM 1457 C C . VAL A 1 186 ? -2.157 -2.204 -6.582 1.00 97.44 186 VAL A C 1
ATOM 1459 O O . VAL A 1 186 ? -3.049 -2.330 -5.749 1.00 97.44 186 VAL A O 1
ATOM 1462 N N . ASN A 1 187 ? -2.300 -2.664 -7.828 1.00 96.19 187 ASN A N 1
ATOM 1463 C CA . ASN A 1 187 ? -3.510 -3.367 -8.265 1.00 96.19 187 ASN A CA 1
ATOM 1464 C C . ASN A 1 187 ? -3.688 -4.723 -7.571 1.00 96.19 187 ASN A C 1
ATOM 1466 O O . ASN A 1 187 ? -4.815 -5.127 -7.291 1.00 96.19 187 ASN A O 1
ATOM 1470 N N . PHE A 1 188 ? -2.600 -5.430 -7.261 1.00 95.25 188 PHE A N 1
ATOM 1471 C CA . PHE A 1 188 ? -2.647 -6.616 -6.408 1.00 95.25 188 PHE A CA 1
ATOM 1472 C C . PHE A 1 188 ? -3.206 -6.262 -5.023 1.00 95.25 188 PHE A C 1
ATOM 1474 O O . PHE A 1 188 ? -4.127 -6.931 -4.555 1.00 95.25 188 PHE A O 1
ATOM 1481 N N . ILE A 1 189 ? -2.712 -5.187 -4.404 1.00 96.00 189 ILE A N 1
ATOM 1482 C CA . ILE A 1 189 ? -3.181 -4.706 -3.101 1.00 96.00 189 ILE A CA 1
ATOM 1483 C C . ILE A 1 189 ? -4.674 -4.359 -3.143 1.00 96.00 189 ILE A C 1
ATOM 1485 O O . ILE A 1 189 ? -5.454 -4.909 -2.368 1.00 96.00 189 ILE A O 1
ATOM 1489 N N . THR A 1 190 ? -5.086 -3.462 -4.041 1.00 94.94 190 THR A N 1
ATOM 1490 C CA . THR A 1 190 ? -6.452 -2.917 -4.059 1.00 94.94 190 THR A CA 1
ATOM 1491 C C . THR A 1 190 ? -7.486 -3.974 -4.434 1.00 94.94 190 THR A C 1
ATOM 1493 O O . THR A 1 190 ? -8.538 -4.053 -3.798 1.00 94.94 190 THR A O 1
ATOM 1496 N N . SER A 1 191 ? -7.177 -4.845 -5.399 1.00 92.25 191 SER A N 1
ATOM 1497 C CA . SER A 1 191 ? -8.100 -5.904 -5.825 1.00 92.25 191 SER A CA 1
ATOM 1498 C C . SER A 1 191 ? -8.310 -6.984 -4.768 1.00 92.25 191 SER A C 1
ATOM 1500 O O . SER A 1 191 ? -9.417 -7.514 -4.653 1.00 92.25 191 SER A O 1
ATOM 1502 N N . ASN A 1 192 ? -7.275 -7.324 -3.995 1.00 91.56 192 ASN A N 1
ATOM 1503 C CA . ASN A 1 192 ? -7.399 -8.336 -2.956 1.00 91.56 192 ASN A CA 1
ATOM 1504 C C . ASN A 1 192 ? -7.977 -7.764 -1.664 1.00 91.56 192 ASN A C 1
ATOM 1506 O O . ASN A 1 192 ? -8.881 -8.373 -1.099 1.00 91.56 192 ASN A O 1
ATOM 1510 N N . LEU A 1 193 ? -7.535 -6.580 -1.231 1.00 88.88 193 LEU A N 1
ATOM 1511 C CA . LEU A 1 193 ? -8.046 -5.987 0.001 1.00 88.88 193 LEU A CA 1
ATOM 1512 C C . LEU A 1 193 ? -9.540 -5.667 -0.096 1.00 88.88 193 LEU A C 1
ATOM 1514 O O . LEU A 1 193 ? -10.267 -5.908 0.862 1.00 88.88 193 LEU A O 1
ATOM 1518 N N . ALA A 1 194 ? -10.022 -5.206 -1.256 1.00 85.38 194 ALA A N 1
ATOM 1519 C CA . ALA A 1 194 ? -11.452 -5.000 -1.475 1.00 85.38 194 ALA A CA 1
ATOM 1520 C C . ALA A 1 194 ? -12.257 -6.290 -1.239 1.00 85.38 194 ALA A C 1
ATOM 1522 O O . ALA A 1 194 ? -13.284 -6.260 -0.567 1.00 85.38 194 ALA A O 1
ATOM 1523 N N . LYS A 1 195 ? -11.773 -7.440 -1.728 1.00 83.56 195 LYS A N 1
ATOM 1524 C CA . LYS A 1 195 ? -12.427 -8.741 -1.503 1.00 83.56 195 LYS A CA 1
ATOM 1525 C C . LYS A 1 195 ? -12.384 -9.151 -0.034 1.00 83.56 195 LYS A C 1
ATOM 1527 O O . LYS A 1 195 ? -13.395 -9.601 0.494 1.00 83.56 195 LYS A O 1
ATOM 1532 N N . THR A 1 196 ? -11.236 -8.973 0.620 1.00 80.69 196 THR A N 1
ATOM 1533 C CA . THR A 1 196 ? -11.056 -9.315 2.034 1.00 80.69 196 THR A CA 1
ATOM 1534 C C . THR A 1 196 ? -11.964 -8.475 2.930 1.00 80.69 196 THR A C 1
ATOM 1536 O O . THR A 1 196 ? -12.732 -9.041 3.699 1.00 80.69 196 THR A O 1
ATOM 1539 N N . VAL A 1 197 ? -11.967 -7.145 2.788 1.00 76.44 197 VAL A N 1
ATOM 1540 C CA . VAL A 1 197 ? -12.822 -6.251 3.593 1.00 76.44 197 VAL A CA 1
ATOM 1541 C C . VAL A 1 197 ? -14.307 -6.541 3.361 1.00 76.44 197 VAL A C 1
ATOM 1543 O O . VAL A 1 197 ? -15.079 -6.559 4.316 1.00 76.44 197 VAL A O 1
ATOM 1546 N N . LEU A 1 198 ? -14.717 -6.831 2.120 1.00 68.62 198 LEU A N 1
ATOM 1547 C CA . LEU A 1 198 ? -16.093 -7.245 1.821 1.00 68.62 198 LEU A CA 1
ATOM 1548 C C . LEU A 1 198 ? -16.474 -8.589 2.455 1.00 68.62 198 LEU A C 1
ATOM 1550 O O . LEU A 1 198 ? -17.649 -8.805 2.709 1.00 68.62 198 LEU A O 1
ATOM 1554 N N . SER A 1 199 ? -15.514 -9.486 2.697 1.00 69.06 199 SER A N 1
ATOM 1555 C CA . SER A 1 199 ? -15.771 -10.787 3.334 1.00 69.06 199 SER A CA 1
ATOM 1556 C C . SER A 1 199 ? -15.818 -10.740 4.865 1.00 69.06 199 SER A C 1
ATOM 1558 O O . SER A 1 199 ? -16.275 -11.695 5.487 1.00 69.06 199 SER A O 1
ATOM 1560 N N . MET A 1 200 ? -15.331 -9.652 5.472 1.00 66.44 200 MET A N 1
ATOM 1561 C CA . MET A 1 200 ? -15.303 -9.459 6.928 1.00 66.44 200 MET A CA 1
ATOM 1562 C C . MET A 1 200 ? -16.555 -8.750 7.472 1.00 66.44 200 MET A C 1
ATOM 1564 O O . MET A 1 200 ? -16.758 -8.753 8.686 1.00 66.44 200 MET A O 1
ATOM 1568 N N . ASN A 1 201 ? -17.363 -8.143 6.594 1.00 55.72 201 ASN A N 1
ATOM 1569 C CA . ASN A 1 201 ? -18.628 -7.468 6.913 1.00 55.72 201 ASN A CA 1
ATOM 1570 C C . ASN A 1 201 ? -19.828 -8.324 6.500 1.00 55.72 201 ASN A C 1
ATOM 1572 O O . ASN A 1 201 ? -20.858 -8.251 7.206 1.00 55.72 201 ASN A O 1
#

Radius of gyration: 23.78 Å; chains: 1; bounding box: 68×42×54 Å

Secondary structure (DSSP, 8-state):
--SSSHHHHHHHHHHHHHTTS----------------------S--PPPPHHHHHHHHHHTT-TT--HHHHHHHHHH-EEEEEEEETTEEEEES-TTS-SEEEEEETTEEEEEEE---TT--TT-EEEEEEETTS-BEEEEEEES---HHHHHHGGGGTT-B-BTTB------TT-HHHHHHHHHHHHHHHHHHHHHHHH-

Sequence (201 aa):
MYRNYFFKNILLVTIFLLMLLGCESKNKSEESKEHNQHDHSESLSSGSIDDHTLGHVLHAMGMSDADKEERSKIGKAIKVMHFAVYDEGLREVDSSADAKLTVYSYENVYVAKSNIDIGGSNHDSHIFVGLSSDIKKIIDMNLHGVKNDSAREFIKTFKGLDIIDGKINVSIDKNDEDAKNILVTVNFITSNLAKTVLSMN

pLDDT: mean 81.31, std 21.98, range [29.94, 98.62]

Foldseek 3Di:
DDDPPPVVVVVVVVVVVVVPPDDDDDDDDDDDDDDPPPPPPPDDDDPQDDPVNLCQQCVQQVNNVQDPVRSVVQSVQKDKWFWAADPVATDTDPDNVRGQWIWIDDDQKIKIKGAFDDPQADPPKIKIWIAGSQLFWTQAIAIDRHPDVVLRVLRRVRHGATADQLAGDDDDDPVHVRNVRVRVSSSSVSNRVNVVSVVVD